Protein AF-0000000078787374 (afdb_homodimer)

Foldseek 3Di:
DEAEEEEFEAAPVQHGDDDDLDDPVVLVQWQEEEEEPVVVVVNCVVVVHHDPQPHAYEYEYQDDDDPHVPGSYHYDHDDVLVVLVVVRVVDYTYYYYYDAVVQQSCVQNVRHFKYKYKYDHDDPDDDDGRYDYDDPPVFDWDWPDWDQDPVGIIITMIGGD/DEAEEEEFEAAPVQHGDDDDLDDPVVLVQWQEEEEEPVVVVVNCVVVVHHDPQPHAYEYEYQDDDDPHVPGSYHYDHDDVLVVLVVVRVVDYTYYYYYDAVVQQSCVQNVRHFKYKYKYDHDDPDDDDGRYDYDDPPVFDWDWPDWDQDPVGIIITMIGGD

Radius of gyration: 21.91 Å; Cα contacts (8 Å, |Δi|>4): 729; chains: 2; bounding box: 34×72×49 Å

Structure (mmCIF, N/CA/C/O backbone):
data_AF-0000000078787374-model_v1
#
loop_
_entity.id
_entity.type
_entity.pdbx_description
1 polymer 'Bacterial bifunctional deaminase-reductase C-terminal domain-containing protein'
#
loop_
_atom_site.group_PDB
_atom_site.id
_atom_site.type_symbol
_atom_site.label_atom_id
_atom_site.label_alt_id
_atom_site.label_comp_id
_atom_site.label_asym_id
_atom_site.label_entity_id
_atom_site.label_seq_id
_atom_site.pdbx_PDB_ins_code
_atom_site.Cartn_x
_atom_site.Cartn_y
_atom_site.Cartn_z
_atom_site.occupancy
_atom_site.B_iso_or_equiv
_atom_site.auth_seq_id
_atom_site.auth_comp_id
_atom_site.auth_asym_id
_atom_site.auth_atom_id
_atom_site.pdbx_PDB_model_num
ATOM 1 N N . MET A 1 1 ? -9 15.898 23.203 1 88.25 1 MET A N 1
ATOM 2 C CA . MET A 1 1 ? -7.68 15.828 22.578 1 88.25 1 MET A CA 1
ATOM 3 C C . MET A 1 1 ? -7.785 15.883 21.062 1 88.25 1 MET A C 1
ATOM 5 O O . MET A 1 1 ? -8.648 15.234 20.469 1 88.25 1 MET A O 1
ATOM 9 N N . LYS A 1 2 ? -6.957 16.688 20.531 1 93.44 2 LYS A N 1
ATOM 10 C CA . LYS A 1 2 ? -6.898 16.812 19.078 1 93.44 2 LYS A CA 1
ATOM 11 C C . LYS A 1 2 ? -6.441 15.5 18.453 1 93.44 2 LYS A C 1
ATOM 13 O O . LYS A 1 2 ? -5.574 14.805 18.984 1 93.44 2 LYS A O 1
ATOM 18 N N . GLN A 1 3 ? -7.031 15.109 17.375 1 96.19 3 GLN A N 1
ATOM 19 C CA . GLN A 1 3 ? -6.68 13.883 16.672 1 96.19 3 GLN A CA 1
ATOM 20 C C . GLN A 1 3 ? -5.871 14.172 15.414 1 96.19 3 GLN A C 1
ATOM 22 O O . GLN A 1 3 ? -6.117 15.164 14.727 1 96.19 3 GLN A O 1
ATOM 27 N N . ILE A 1 4 ? -4.965 13.344 15.156 1 96.94 4 ILE A N 1
ATOM 28 C CA . ILE A 1 4 ? -4.141 13.5 13.961 1 96.94 4 ILE A CA 1
ATOM 29 C C . ILE A 1 4 ? -4.426 12.367 12.984 1 96.94 4 ILE A C 1
ATOM 31 O O . ILE A 1 4 ? -4.328 11.188 13.336 1 96.94 4 ILE A O 1
ATOM 35 N N . SER A 1 5 ? -4.82 12.695 11.82 1 96.56 5 SER A N 1
ATOM 36 C CA . SER A 1 5 ? -4.988 11.758 10.711 1 96.56 5 SER A CA 1
ATOM 37 C C . SER A 1 5 ? -3.871 11.906 9.688 1 96.56 5 SER A C 1
ATOM 39 O O . SER A 1 5 ? -3.74 12.945 9.047 1 96.56 5 SER A O 1
ATOM 41 N N . LEU A 1 6 ? -3.09 10.891 9.578 1 96.5 6 LEU A N 1
ATOM 42 C CA . LEU A 1 6 ? -2.02 10.859 8.586 1 96.5 6 LEU A CA 1
ATOM 43 C C . LEU A 1 6 ? -2.551 10.422 7.227 1 96.5 6 LEU A C 1
ATOM 45 O O . LEU A 1 6 ? -3.178 9.367 7.113 1 96.5 6 LEU A O 1
ATOM 49 N N . HIS A 1 7 ? -2.281 11.211 6.219 1 95.5 7 HIS A N 1
ATOM 50 C CA . HIS A 1 7 ? -2.742 10.914 4.867 1 95.5 7 HIS A CA 1
ATOM 51 C C . HIS A 1 7 ? -1.579 10.516 3.965 1 95.5 7 HIS A C 1
ATOM 53 O O . HIS A 1 7 ? -0.576 11.227 3.887 1 95.5 7 HIS A O 1
ATOM 59 N N . VAL A 1 8 ? -1.746 9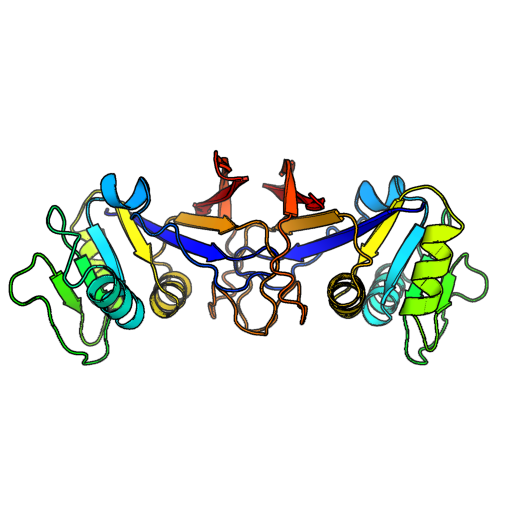.445 3.289 1 95.56 8 VAL A N 1
ATOM 60 C CA . VAL A 1 8 ? -0.724 8.891 2.408 1 95.56 8 VAL A CA 1
ATOM 61 C C . VAL A 1 8 ? -1.318 8.625 1.027 1 95.56 8 VAL A C 1
ATOM 63 O O . VAL A 1 8 ? -2.393 8.031 0.911 1 95.56 8 VAL A O 1
ATOM 66 N N . TYR A 1 9 ? -0.638 9.117 0.036 1 94.31 9 TYR A N 1
ATOM 67 C CA . TYR A 1 9 ? -0.958 8.797 -1.351 1 94.31 9 TYR A CA 1
ATOM 68 C C . TYR A 1 9 ? 0.079 7.852 -1.944 1 94.31 9 TYR A C 1
ATOM 70 O O . TYR A 1 9 ? 1.276 8.148 -1.931 1 94.31 9 TYR A O 1
ATOM 78 N N . GLN A 1 10 ? -0.423 6.793 -2.459 1 94.81 10 GLN A N 1
ATOM 79 C CA . GLN A 1 10 ? 0.519 5.809 -2.988 1 94.81 10 GLN A CA 1
ATOM 80 C C . GLN A 1 10 ? -0.032 5.141 -4.246 1 94.81 10 GLN A C 1
ATOM 82 O O . GLN A 1 10 ? -1.226 5.238 -4.535 1 94.81 10 GLN A O 1
ATOM 87 N N . SER A 1 11 ? 0.872 4.547 -5.035 1 94.44 11 SER A N 1
ATOM 88 C CA . SER A 1 11 ? 0.489 3.662 -6.129 1 94.44 11 SER A CA 1
ATOM 89 C C . SER A 1 11 ? 0.197 2.254 -5.625 1 94.44 11 SER A C 1
ATOM 91 O O . SER A 1 11 ? 0.329 1.978 -4.43 1 94.44 11 SER A O 1
ATOM 93 N N . ILE A 1 12 ? -0.209 1.37 -6.504 1 95.38 12 ILE A N 1
ATOM 94 C CA . ILE A 1 12 ? -0.521 -0.007 -6.137 1 95.38 12 ILE A CA 1
ATOM 95 C C . ILE A 1 12 ? 0.707 -0.665 -5.512 1 95.38 12 ILE A C 1
ATOM 97 O O . ILE A 1 12 ? 0.591 -1.404 -4.531 1 95.38 12 ILE A O 1
ATOM 101 N N . ASP A 1 13 ? 1.875 -0.323 -6.062 1 93.56 13 ASP A N 1
ATOM 102 C CA . ASP A 1 13 ? 3.109 -0.942 -5.586 1 93.56 13 ASP A CA 1
ATOM 103 C C . ASP A 1 13 ? 3.697 -0.163 -4.414 1 93.56 13 ASP A C 1
ATOM 105 O O . ASP A 1 13 ? 4.855 -0.372 -4.039 1 93.56 13 ASP A O 1
ATOM 109 N N . GLY A 1 14 ? 3.021 0.812 -3.861 1 93.5 14 GLY A N 1
ATOM 110 C CA . GLY A 1 14 ? 3.396 1.443 -2.607 1 93.5 14 GLY A CA 1
ATOM 111 C C . GLY A 1 14 ? 4.34 2.619 -2.789 1 93.5 14 GLY A C 1
ATOM 112 O O . GLY A 1 14 ? 4.969 3.068 -1.83 1 93.5 14 GLY A O 1
ATOM 113 N N . CYS A 1 15 ? 4.492 3.146 -3.984 1 93.12 15 CYS A N 1
ATOM 114 C CA . CYS A 1 15 ? 5.328 4.312 -4.25 1 93.12 15 CYS A CA 1
ATOM 115 C C . CYS A 1 15 ? 4.547 5.602 -4.031 1 93.12 15 CYS A C 1
ATOM 117 O O . CYS A 1 15 ? 3.32 5.621 -4.164 1 93.12 15 CYS A O 1
ATOM 119 N N . PRO A 1 16 ? 5.273 6.629 -3.652 1 92.25 16 PRO A N 1
ATOM 120 C CA . PRO A 1 16 ? 4.57 7.906 -3.535 1 92.25 16 PRO A CA 1
ATOM 121 C C . PRO A 1 16 ? 3.848 8.305 -4.82 1 92.25 16 PRO A C 1
ATOM 123 O O . PRO A 1 16 ? 4.406 8.18 -5.91 1 92.25 16 PRO A O 1
ATOM 126 N N . ALA A 1 17 ? 2.68 8.625 -4.684 1 90.25 17 ALA A N 1
ATOM 127 C CA . ALA A 1 17 ? 1.855 9.07 -5.809 1 90.25 17 ALA A CA 1
ATOM 128 C C . ALA A 1 17 ? 1.396 10.508 -5.617 1 90.25 17 ALA A C 1
ATOM 130 O O . ALA A 1 17 ? 1.332 11.008 -4.488 1 90.25 17 ALA A O 1
ATOM 131 N N . PRO A 1 18 ? 1.169 11.164 -6.707 1 80.94 18 PRO A N 1
ATOM 132 C CA . PRO A 1 18 ? 0.698 12.547 -6.582 1 80.94 18 PRO A CA 1
ATOM 133 C C . PRO A 1 18 ? -0.667 12.648 -5.902 1 80.94 18 PRO A C 1
ATOM 135 O O . PRO A 1 18 ? -1.525 11.781 -6.109 1 80.94 18 PRO A O 1
ATOM 138 N N . SER A 1 19 ? -0.667 13.469 -4.945 1 72.62 19 SER A N 1
ATOM 139 C CA . SER A 1 19 ? -1.951 13.773 -4.32 1 72.62 19 SER A CA 1
ATOM 140 C C . SER A 1 19 ? -2.826 14.617 -5.246 1 72.62 19 SER A C 1
ATOM 142 O O . SER A 1 19 ? -2.338 15.18 -6.227 1 72.62 19 SER A O 1
ATOM 144 N N . ASP A 1 20 ? -4.168 14.492 -5.121 1 59.38 20 ASP A N 1
ATOM 145 C CA . ASP A 1 20 ? -5.027 15.406 -5.875 1 59.38 20 ASP A CA 1
ATOM 146 C C . ASP A 1 20 ? -4.668 16.859 -5.594 1 59.38 20 ASP A C 1
ATOM 148 O O . ASP A 1 20 ? -4.227 17.188 -4.492 1 59.38 20 ASP A O 1
ATOM 152 N N . LYS A 1 21 ? -4.168 17.656 -6.59 1 53.66 21 LYS A N 1
ATOM 153 C CA . LYS A 1 21 ? -3.84 19.078 -6.52 1 53.66 21 LYS A CA 1
ATOM 154 C C . LYS A 1 21 ? -4.703 19.781 -5.48 1 53.66 21 LYS A C 1
ATOM 156 O O . LYS A 1 21 ? -4.367 20.875 -5.031 1 53.66 21 LYS A O 1
ATOM 161 N N . HIS A 1 22 ? -5.879 19.469 -5.406 1 50.59 22 HIS A N 1
ATOM 162 C CA . HIS A 1 22 ? -6.773 20.188 -4.504 1 50.59 22 HIS A CA 1
ATOM 163 C C . HIS A 1 22 ? -6.801 19.531 -3.125 1 50.59 22 HIS A C 1
ATOM 165 O O . HIS A 1 22 ? -6.805 18.297 -3.014 1 50.59 22 HIS A O 1
ATOM 171 N N . PHE A 1 23 ? -6.129 20.25 -2.232 1 57.22 23 PHE A N 1
ATOM 172 C CA . PHE A 1 23 ? -6.355 19.75 -0.876 1 57.22 23 PHE A CA 1
ATOM 173 C C . PHE A 1 23 ? -7.699 19.047 -0.775 1 57.22 23 PHE A C 1
ATOM 175 O O . PHE A 1 23 ? -8.703 19.516 -1.311 1 57.22 23 PHE A O 1
ATOM 182 N N . ASP A 1 24 ? -7.605 17.75 -0.389 1 65.12 24 ASP A N 1
ATOM 183 C CA . ASP A 1 24 ? -8.75 16.844 -0.282 1 65.12 24 ASP A CA 1
ATOM 184 C C . ASP A 1 24 ? -9.781 17.391 0.705 1 65.12 24 ASP A C 1
ATOM 186 O O . ASP A 1 24 ? -9.531 18.375 1.399 1 65.12 24 ASP A O 1
ATOM 190 N N . ALA A 1 25 ? -10.984 17.062 0.546 1 78.69 25 ALA A N 1
ATOM 191 C CA . ALA A 1 25 ? -12.109 17.234 1.466 1 78.69 25 ALA A CA 1
ATOM 192 C C . ALA A 1 25 ? -11.656 17.078 2.916 1 78.69 25 ALA A C 1
ATOM 194 O O . ALA A 1 25 ? -12.234 17.672 3.822 1 78.69 25 ALA A O 1
ATOM 195 N N . ALA A 1 26 ? -10.398 16.547 2.965 1 85.56 26 ALA A N 1
ATOM 196 C CA . ALA A 1 26 ? -9.891 16.328 4.316 1 85.56 26 ALA A CA 1
ATOM 197 C C . ALA A 1 26 ? -9.305 17.594 4.906 1 85.56 26 ALA A C 1
ATOM 199 O O . ALA A 1 26 ? -9.492 17.891 6.09 1 85.56 26 ALA A O 1
ATOM 200 N N . VAL A 1 27 ? -8.625 18.328 4.07 1 89.06 27 VAL A N 1
ATOM 201 C CA . VAL A 1 27 ? -8.047 19.594 4.52 1 89.06 27 VAL A CA 1
ATOM 202 C C . VAL A 1 27 ? -9.164 20.562 4.883 1 89.06 27 VAL A C 1
ATOM 204 O O . VAL A 1 27 ? -9.117 21.203 5.938 1 89.06 27 VAL A O 1
ATOM 207 N N . ASP A 1 28 ? -10.172 20.594 4.062 1 87.31 28 ASP A N 1
ATOM 208 C CA . ASP A 1 28 ? -11.297 21.5 4.305 1 87.31 28 ASP A CA 1
ATOM 209 C C . ASP A 1 28 ? -11.977 21.172 5.629 1 87.31 28 ASP A C 1
ATOM 211 O O . ASP A 1 28 ? -12.383 22.078 6.363 1 87.31 28 ASP A O 1
ATOM 215 N N . ALA A 1 29 ? -12.008 19.984 5.953 1 88.88 29 ALA A N 1
ATOM 216 C CA . ALA A 1 29 ? -12.742 19.547 7.141 1 88.88 29 ALA A CA 1
ATOM 217 C C . ALA A 1 29 ? -11.859 19.609 8.383 1 88.88 29 ALA A C 1
ATOM 219 O O . ALA A 1 29 ? -12.352 19.516 9.508 1 88.88 29 ALA A O 1
ATOM 220 N N . SER A 1 30 ? -10.602 19.812 8.203 1 93.44 30 SER A N 1
ATOM 221 C CA . SER A 1 30 ? -9.664 19.781 9.32 1 93.44 30 SER A CA 1
ATOM 222 C C . SER A 1 30 ? -9.562 21.125 10.008 1 93.44 30 SER A C 1
ATOM 224 O O . SER A 1 30 ? -9.945 22.156 9.43 1 93.44 30 SER A O 1
ATOM 226 N N . SER A 1 31 ? -9.062 21.094 11.258 1 93.5 31 SER A N 1
ATOM 227 C CA . SER A 1 31 ? -8.836 22.328 12 1 93.5 31 SER A CA 1
ATOM 228 C C . SER A 1 31 ? -7.406 22.828 11.812 1 93.5 31 SER A C 1
ATOM 230 O O . SER A 1 31 ? -7.113 24 12.062 1 93.5 31 SER A O 1
ATOM 232 N N . CYS A 1 32 ? -6.594 21.953 11.305 1 94.38 32 CYS A N 1
ATOM 233 C CA . CYS A 1 32 ? -5.172 22.25 11.18 1 94.38 32 CYS A CA 1
ATOM 234 C C . CYS A 1 32 ? -4.508 21.297 10.188 1 94.38 32 CYS A C 1
ATOM 236 O O . CYS A 1 32 ? -4.926 20.156 10.031 1 94.38 32 CYS A O 1
ATOM 238 N N . VAL A 1 33 ? -3.471 21.828 9.531 1 94.81 33 VAL A N 1
ATOM 239 C CA . VAL A 1 33 ? -2.689 21.016 8.602 1 94.81 33 VAL A CA 1
ATOM 240 C C . VAL A 1 33 ? -1.259 20.875 9.117 1 94.81 33 VAL A C 1
ATOM 242 O O . VAL A 1 33 ? -0.654 21.844 9.57 1 94.81 33 VAL A O 1
ATOM 245 N N . LEU A 1 34 ? -0.759 19.703 9.117 1 95.94 34 LEU A N 1
ATOM 246 C CA . LEU A 1 34 ? 0.604 19.391 9.531 1 95.94 34 LEU A CA 1
ATOM 247 C C . LEU A 1 34 ? 1.412 18.828 8.367 1 95.94 34 LEU A C 1
ATOM 249 O O . LEU A 1 34 ? 1.076 17.781 7.828 1 95.94 34 LEU A O 1
ATOM 253 N N . ILE A 1 35 ? 2.539 19.5 8.016 1 94.62 35 ILE A N 1
ATOM 254 C CA . ILE A 1 35 ? 3.299 19.062 6.848 1 94.62 35 ILE A CA 1
ATOM 255 C C . ILE A 1 35 ? 4.793 19.219 7.113 1 94.62 35 ILE A C 1
ATOM 257 O O . ILE A 1 35 ? 5.191 19.828 8.109 1 94.62 35 ILE A O 1
ATOM 261 N N . ASP A 1 36 ? 5.578 18.594 6.297 1 94.12 36 ASP A N 1
ATOM 262 C CA . ASP A 1 36 ? 7.023 18.781 6.375 1 94.12 36 ASP A CA 1
ATOM 263 C C . ASP A 1 36 ? 7.48 19.891 5.418 1 94.12 36 ASP A C 1
ATOM 265 O O . ASP A 1 36 ? 6.672 20.438 4.668 1 94.12 36 ASP A O 1
ATOM 269 N N . GLU A 1 37 ? 8.711 20.203 5.445 1 92.56 37 GLU A N 1
ATOM 270 C CA . GLU A 1 37 ? 9.258 21.312 4.676 1 92.56 37 GLU A CA 1
ATOM 271 C C . GLU A 1 37 ? 9.117 21.078 3.178 1 92.56 37 GLU A C 1
ATOM 273 O O . GLU A 1 37 ? 8.75 21.984 2.428 1 92.56 37 GLU A O 1
ATOM 278 N N . GLU A 1 38 ? 9.406 19.844 2.766 1 90.94 38 GLU A N 1
ATOM 279 C CA . GLU A 1 38 ? 9.32 19.531 1.345 1 90.94 38 GLU A CA 1
ATOM 280 C C . GLU A 1 38 ? 7.902 19.734 0.814 1 90.94 38 GLU A C 1
ATOM 282 O O . GLU A 1 38 ? 7.715 20.312 -0.26 1 90.94 38 GLU A O 1
ATOM 287 N N . THR A 1 39 ? 6.949 19.25 1.54 1 90.94 39 THR A N 1
ATOM 288 C CA . THR A 1 39 ? 5.555 19.422 1.146 1 90.94 39 THR A CA 1
ATOM 289 C C . THR A 1 39 ? 5.176 20.906 1.148 1 90.94 39 THR A C 1
ATOM 291 O O . THR A 1 39 ? 4.492 21.375 0.236 1 90.94 39 THR A O 1
ATOM 294 N N . TYR A 1 40 ? 5.609 21.641 2.086 1 91.06 40 TYR A N 1
ATOM 295 C CA . TYR A 1 40 ? 5.363 23.078 2.188 1 91.06 40 TYR A CA 1
ATOM 296 C C . TYR A 1 40 ? 5.871 23.812 0.948 1 91.06 40 TYR A C 1
ATOM 298 O O . TYR A 1 40 ? 5.125 24.562 0.32 1 91.06 40 TYR A O 1
ATOM 306 N N . LEU A 1 41 ? 7.102 23.547 0.612 1 90.56 41 LEU A N 1
ATOM 307 C CA . LEU A 1 41 ? 7.711 24.203 -0.536 1 90.56 41 LEU A CA 1
ATOM 308 C C . LEU A 1 41 ? 6.996 23.828 -1.826 1 90.56 41 LEU A C 1
ATOM 310 O O . LEU A 1 41 ? 6.762 24.672 -2.686 1 90.56 41 LEU A O 1
ATOM 314 N N . ARG A 1 42 ? 6.688 22.578 -1.883 1 89.75 42 ARG A N 1
ATOM 315 C CA . ARG A 1 42 ? 5.984 22.094 -3.066 1 89.75 42 ARG A CA 1
ATOM 316 C C . ARG A 1 42 ? 4.637 22.797 -3.227 1 89.75 42 ARG A C 1
ATOM 318 O O . ARG A 1 42 ? 4.289 23.234 -4.32 1 89.75 42 ARG A O 1
ATOM 325 N N . ILE A 1 43 ? 3.854 22.859 -2.174 1 88.31 43 ILE A N 1
ATOM 326 C CA . ILE A 1 43 ? 2.551 23.516 -2.215 1 88.31 43 ILE A CA 1
ATOM 327 C C . ILE A 1 43 ? 2.727 25 -2.561 1 88.31 43 ILE A C 1
ATOM 329 O O . ILE A 1 43 ? 2.006 25.531 -3.408 1 88.31 43 ILE A O 1
ATOM 333 N N . TYR A 1 44 ? 3.639 25.656 -1.93 1 89.25 44 TYR A N 1
ATOM 334 C CA . TYR A 1 44 ? 3.896 27.062 -2.162 1 89.25 44 TYR A CA 1
ATOM 335 C C . TYR A 1 44 ? 4.242 27.328 -3.625 1 89.25 44 TYR A C 1
ATOM 337 O O . TYR A 1 44 ? 3.705 28.25 -4.242 1 89.25 44 TYR A O 1
ATOM 345 N N . MET A 1 45 ? 5.133 26.5 -4.16 1 88.75 45 MET A N 1
ATOM 346 C CA . MET A 1 45 ? 5.609 26.672 -5.527 1 88.75 45 MET A CA 1
ATOM 347 C C . MET A 1 45 ? 4.5 26.375 -6.531 1 88.75 45 MET A C 1
ATOM 349 O O . MET A 1 45 ? 4.359 27.078 -7.535 1 88.75 45 MET A O 1
ATOM 353 N N . ASN A 1 46 ? 3.736 25.359 -6.285 1 87.88 46 ASN A N 1
ATOM 354 C CA . ASN A 1 46 ? 2.686 24.938 -7.211 1 87.88 46 ASN A CA 1
ATOM 355 C C . ASN A 1 46 ? 1.563 25.969 -7.277 1 87.88 46 ASN A C 1
ATOM 357 O O . ASN A 1 46 ? 0.884 26.094 -8.297 1 87.88 46 ASN A O 1
ATOM 361 N N . HIS A 1 47 ? 1.325 26.688 -6.203 1 87.06 47 HIS A N 1
ATOM 362 C CA . HIS A 1 47 ? 0.224 27.641 -6.145 1 87.06 47 HIS A CA 1
ATOM 363 C C . HIS A 1 47 ? 0.731 29.078 -6.254 1 87.06 47 HIS A C 1
ATOM 365 O O . HIS A 1 47 ? -0.057 30.016 -6.207 1 87.06 47 HIS A O 1
ATOM 371 N N . LEU A 1 48 ? 2.035 29.25 -6.438 1 87 48 LEU A N 1
ATOM 372 C CA . LEU A 1 48 ? 2.672 30.562 -6.492 1 87 48 LEU A CA 1
ATOM 373 C C . LEU A 1 48 ? 2.25 31.422 -5.305 1 87 48 LEU A C 1
ATOM 375 O O . LEU A 1 48 ? 1.851 32.562 -5.477 1 87 48 LEU A O 1
ATOM 379 N N . GLY A 1 49 ? 2.275 30.812 -4.211 1 87.56 49 GLY A N 1
ATOM 380 C CA . GLY A 1 49 ? 1.854 31.344 -2.928 1 87.56 49 GLY A CA 1
ATOM 381 C C . GLY A 1 49 ? 1.253 30.297 -2.01 1 87.56 49 GLY A C 1
ATOM 382 O O . GLY A 1 49 ? 1.21 29.109 -2.355 1 87.5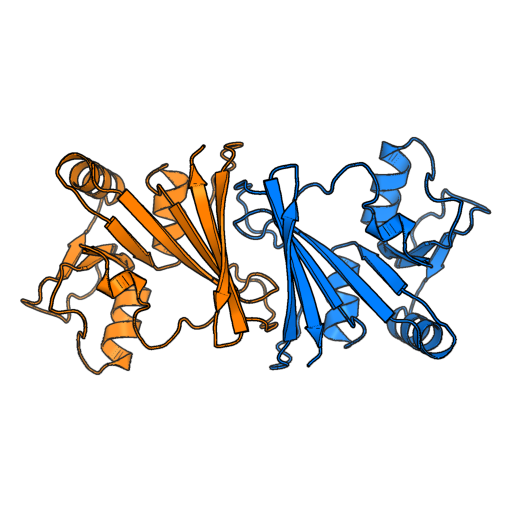6 49 GLY A O 1
ATOM 383 N N . TRP A 1 50 ? 0.83 30.75 -0.849 1 90.56 50 TRP A N 1
ATOM 384 C CA . TRP A 1 50 ? 0.272 29.797 0.106 1 90.56 50 TRP A CA 1
ATOM 385 C C . TRP A 1 50 ? -1.248 29.734 -0.007 1 90.56 50 TRP A C 1
ATOM 387 O O . TRP A 1 50 ? -1.936 30.719 0.268 1 90.56 50 TRP A O 1
ATOM 397 N N . PRO A 1 51 ? -1.797 28.656 -0.263 1 87.75 51 PRO A N 1
ATOM 398 C CA . PRO A 1 51 ? -3.225 28.609 -0.585 1 87.75 51 PRO A CA 1
ATOM 399 C C . PRO A 1 51 ? -4.098 28.344 0.642 1 87.75 51 PRO A C 1
ATOM 401 O O . PRO A 1 51 ? -5.309 28.594 0.604 1 87.75 51 PRO A O 1
ATOM 404 N N . ILE A 1 52 ? -3.574 27.844 1.672 1 89.12 52 ILE A N 1
ATOM 405 C CA . ILE A 1 52 ? -4.359 27.484 2.848 1 89.12 52 ILE A CA 1
ATOM 406 C C . ILE A 1 52 ? -4.352 28.641 3.844 1 89.12 52 ILE A C 1
ATOM 408 O O . ILE A 1 52 ? -3.473 28.719 4.707 1 89.12 52 ILE A O 1
ATOM 412 N N . THR A 1 53 ? -5.359 29.484 3.818 1 87.56 53 THR A N 1
ATOM 413 C CA . THR A 1 53 ? -5.363 30.703 4.617 1 87.56 53 THR A CA 1
ATOM 414 C C . THR A 1 53 ? -6.438 30.641 5.695 1 87.56 53 THR A C 1
ATOM 416 O O . THR A 1 53 ? -6.418 31.422 6.648 1 87.56 53 THR A O 1
ATOM 419 N N . ALA A 1 54 ? -7.359 29.703 5.629 1 87.06 54 ALA A N 1
ATOM 420 C CA . ALA A 1 54 ? -8.523 29.641 6.512 1 87.06 54 ALA A CA 1
ATOM 421 C C . ALA A 1 54 ? -8.211 28.859 7.781 1 87.06 54 ALA A C 1
ATOM 423 O O . ALA A 1 54 ? -8.992 28.859 8.734 1 87.06 54 ALA A O 1
ATOM 424 N N . LYS A 1 55 ? -7.066 28.172 7.773 1 90.06 55 LYS A N 1
ATOM 425 C CA . LYS A 1 55 ? -6.723 27.375 8.938 1 90.06 55 LYS A CA 1
ATOM 426 C C . LYS A 1 55 ? -5.219 27.391 9.195 1 90.06 55 LYS A C 1
ATOM 428 O O . LYS A 1 55 ? -4.441 27.812 8.336 1 90.06 55 LYS A O 1
ATOM 433 N N . GLU A 1 56 ? -4.902 26.953 10.352 1 92.56 56 GLU A N 1
ATOM 434 C CA . GLU A 1 56 ? -3.496 26.922 10.734 1 92.56 56 GLU A CA 1
ATOM 435 C C . GLU A 1 56 ? -2.756 25.781 10.039 1 92.56 56 GLU A C 1
ATOM 437 O O . GLU A 1 56 ? -3.293 24.688 9.891 1 92.56 56 GLU A O 1
ATOM 442 N N . THR A 1 57 ? -1.542 26.109 9.609 1 93.69 57 THR A N 1
ATOM 443 C CA . THR A 1 57 ? -0.634 25.109 9.07 1 93.69 57 THR A CA 1
ATOM 444 C C . THR A 1 57 ? 0.632 25.016 9.922 1 93.69 57 THR A C 1
ATOM 446 O O . THR A 1 57 ? 1.261 26.031 10.219 1 93.69 57 THR A O 1
ATOM 449 N N . LEU A 1 58 ? 0.917 23.844 10.344 1 94.25 58 LEU A N 1
ATOM 450 C CA . LEU A 1 58 ? 2.166 23.562 11.039 1 94.25 58 LEU A CA 1
ATOM 451 C C . LEU A 1 58 ? 3.174 22.906 10.102 1 94.25 58 LEU A C 1
ATOM 453 O O . LEU A 1 58 ? 2.863 21.906 9.453 1 94.25 58 LEU A O 1
ATOM 457 N N . VAL A 1 59 ? 4.352 23.453 10.047 1 94.62 59 VAL A N 1
ATOM 458 C CA . VAL A 1 59 ? 5.418 22.922 9.195 1 94.62 59 VAL A CA 1
ATOM 459 C C . VAL A 1 59 ? 6.586 22.453 10.062 1 94.62 59 VAL A C 1
ATOM 461 O O . VAL A 1 59 ? 7.207 23.25 10.766 1 94.62 59 VAL A O 1
ATOM 464 N N . VAL A 1 60 ? 6.812 21.188 10.008 1 94.88 60 VAL A N 1
ATOM 465 C CA . VAL A 1 60 ? 7.973 20.641 10.711 1 94.88 60 VAL A CA 1
ATOM 466 C C . VAL A 1 60 ? 9.219 20.781 9.836 1 94.88 60 VAL A C 1
ATOM 468 O O . VAL A 1 60 ? 9.242 20.297 8.703 1 94.88 60 VAL A O 1
ATOM 471 N N . THR A 1 61 ? 10.227 21.406 10.367 1 91.19 61 THR A N 1
ATOM 472 C CA . THR A 1 61 ? 11.43 21.672 9.594 1 91.19 61 THR A CA 1
ATOM 473 C C . THR A 1 61 ? 12.656 21.703 10.508 1 91.19 61 THR A C 1
ATOM 475 O O . THR A 1 61 ? 12.531 21.875 11.719 1 91.19 61 THR A O 1
ATOM 478 N N . ASN A 1 62 ? 13.82 21.391 9.977 1 83.56 62 ASN A N 1
ATOM 479 C CA . ASN A 1 62 ? 15.086 21.531 10.695 1 83.56 62 ASN A CA 1
ATOM 480 C C . ASN A 1 62 ? 15.734 22.891 10.422 1 83.56 62 ASN A C 1
ATOM 482 O O . ASN A 1 62 ? 16.906 23.094 10.75 1 83.56 62 ASN A O 1
ATOM 486 N N . GLY A 1 63 ? 15.109 23.875 9.93 1 74.5 63 GLY A N 1
ATOM 487 C CA . GLY A 1 63 ? 15.727 25.172 9.719 1 74.5 63 GLY A CA 1
ATOM 488 C C . GLY A 1 63 ? 15.367 25.781 8.375 1 74.5 63 GLY A C 1
ATOM 489 O O . GLY A 1 63 ? 16.125 26.594 7.84 1 74.5 63 GLY A O 1
ATOM 490 N N . GLY A 1 64 ? 14.289 25.422 7.84 1 68.19 64 GLY A N 1
ATOM 491 C CA . GLY A 1 64 ? 14.023 25.891 6.492 1 68.19 64 GLY A CA 1
ATOM 492 C C . GLY A 1 64 ? 13.438 27.297 6.461 1 68.19 64 GLY A C 1
ATOM 493 O O . GLY A 1 64 ? 13.312 27.938 7.504 1 68.19 64 GLY A O 1
ATOM 494 N N . ILE A 1 65 ? 13.195 27.828 5.328 1 67.38 65 ILE A N 1
ATOM 495 C CA . ILE A 1 65 ? 12.789 29.188 5.012 1 67.38 65 ILE A CA 1
ATOM 496 C C . ILE A 1 65 ? 11.273 29.328 5.16 1 67.38 65 ILE A C 1
ATOM 498 O O . ILE A 1 65 ? 10.516 28.484 4.664 1 67.38 65 ILE A O 1
ATOM 502 N N . ASP A 1 66 ? 10.844 30.234 6.027 1 79.19 66 ASP A N 1
ATOM 503 C CA . ASP A 1 66 ? 9.445 30.641 6.098 1 79.19 66 ASP A CA 1
ATOM 504 C C . ASP A 1 66 ? 9.102 31.641 5 1 79.19 66 ASP A C 1
ATOM 506 O O . ASP A 1 66 ? 9.383 32.844 5.137 1 79.19 66 ASP A O 1
ATOM 510 N N . LEU A 1 67 ? 8.547 31.188 3.9 1 79.81 67 LEU A N 1
ATOM 511 C CA . LEU A 1 67 ? 8.188 32.031 2.758 1 79.81 67 LEU A CA 1
ATOM 512 C C . LEU A 1 67 ? 6.844 32.719 2.986 1 79.81 67 LEU A C 1
ATOM 514 O O . LEU A 1 67 ? 6.426 33.562 2.186 1 79.81 67 LEU A O 1
ATOM 518 N N . THR A 1 68 ? 6.109 32.375 3.965 1 77.38 68 THR A N 1
ATOM 519 C CA . THR A 1 68 ? 4.727 32.812 4.148 1 77.38 68 THR A CA 1
ATOM 520 C C . THR A 1 68 ? 4.637 33.906 5.203 1 77.38 68 THR A C 1
ATOM 522 O O . THR A 1 68 ? 3.557 34.438 5.461 1 77.38 68 THR A O 1
ATOM 525 N N . GLU A 1 69 ? 5.555 34.5 5.555 1 69.75 69 GLU A N 1
ATOM 526 C CA . GLU A 1 69 ? 5.527 35.531 6.59 1 69.75 69 GLU A CA 1
ATOM 527 C C . GLU A 1 69 ? 4.098 35.938 6.918 1 69.75 69 GLU A C 1
ATOM 529 O O . GLU A 1 69 ? 3.328 36.281 6.02 1 69.75 69 GLU A O 1
ATOM 534 N N . ASN A 1 70 ? 3.531 35.656 8.023 1 65.88 70 ASN A N 1
ATOM 535 C CA . ASN A 1 70 ? 2.281 36.188 8.555 1 65.88 70 ASN A CA 1
ATOM 536 C C . ASN A 1 70 ? 1.079 35.375 8.086 1 65.88 70 ASN A C 1
ATOM 538 O O . ASN A 1 70 ? -0.062 35.844 8.195 1 65.88 70 ASN A O 1
ATOM 542 N N . GLU A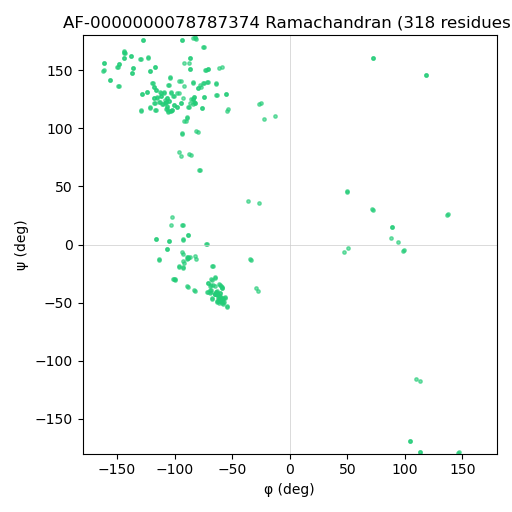 1 71 ? 1.342 34.375 7.449 1 76.25 71 GLU A N 1
ATOM 543 C CA . GLU A 1 71 ? 0.221 33.5 7.094 1 76.25 71 GLU A CA 1
ATOM 544 C C . GLU A 1 71 ? 0.026 32.406 8.125 1 76.25 71 GLU A C 1
ATOM 546 O O . GLU A 1 71 ? 0.851 32.25 9.023 1 76.25 71 GLU A O 1
ATOM 551 N N . ARG A 1 72 ? -1.098 32.156 8.75 1 88.88 72 ARG A N 1
ATOM 552 C CA . ARG A 1 72 ? -1.464 31.141 9.727 1 88.88 72 ARG A CA 1
ATOM 553 C C . ARG A 1 72 ? -0.595 29.891 9.57 1 88.88 72 ARG A C 1
ATOM 555 O O . ARG A 1 72 ? -1.095 28.766 9.641 1 88.88 72 ARG A O 1
ATOM 562 N N . VAL A 1 73 ? 0.803 30.156 9.18 1 92.19 73 VAL A N 1
ATOM 563 C CA . VAL A 1 73 ? 1.769 29.078 9.047 1 92.19 73 VAL A CA 1
ATOM 564 C C . VAL A 1 73 ? 2.799 29.156 10.172 1 92.19 73 VAL A C 1
ATOM 566 O O . VAL A 1 73 ? 3.426 30.188 10.375 1 92.19 73 VAL A O 1
ATOM 569 N N . LYS A 1 74 ? 2.887 28.172 10.898 1 91.25 74 LYS A N 1
ATOM 570 C CA . LYS A 1 74 ? 3.855 28.078 11.984 1 91.25 74 LYS A CA 1
ATOM 571 C C . LYS A 1 74 ? 4.902 27.016 11.703 1 91.25 74 LYS A C 1
ATOM 573 O O . LYS A 1 74 ? 4.562 25.875 11.391 1 91.25 74 LYS A O 1
ATOM 578 N N . PHE A 1 75 ? 6.129 27.312 11.859 1 91.88 75 PHE A N 1
ATOM 579 C CA . PHE A 1 75 ? 7.227 26.391 11.641 1 91.88 75 PHE A CA 1
ATOM 580 C C . PHE A 1 75 ? 7.703 25.781 12.961 1 91.88 75 PHE A C 1
ATOM 582 O O . PHE A 1 75 ? 8.008 26.516 13.898 1 91.88 75 PHE A O 1
ATOM 589 N N . ILE A 1 76 ? 7.613 24.609 13.086 1 91.25 76 ILE A N 1
ATOM 590 C CA . ILE A 1 76 ? 8.117 23.875 14.242 1 91.25 76 ILE A CA 1
ATOM 591 C C . ILE A 1 76 ? 9.57 23.453 14 1 91.25 76 ILE A C 1
ATOM 593 O O . ILE A 1 76 ? 9.844 22.625 13.133 1 91.25 76 ILE A O 1
ATOM 597 N N . GLN A 1 77 ? 10.414 24.172 14.789 1 85.12 77 GLN A N 1
ATOM 598 C CA . GLN A 1 77 ? 11.844 23.922 14.68 1 85.12 77 GLN A CA 1
ATOM 599 C C . GLN A 1 77 ? 12.375 23.188 15.914 1 85.12 77 GLN A C 1
ATOM 601 O O . GLN A 1 77 ? 11.984 23.516 17.047 1 85.12 77 GLN A O 1
ATOM 606 N N . GLY A 1 78 ? 12.961 22.031 15.781 1 81.25 78 GLY A N 1
ATOM 607 C CA . GLY A 1 78 ? 13.539 21.344 16.922 1 81.25 78 GLY A CA 1
ATOM 608 C C . GLY A 1 78 ? 12.805 20.062 17.266 1 81.25 78 GLY A C 1
ATOM 609 O O . GLY A 1 78 ? 12.609 19.188 16.406 1 81.25 78 GLY A O 1
ATOM 610 N N . ASP A 1 79 ? 12.211 20.156 18.641 1 90.62 79 ASP A N 1
ATOM 611 C CA . ASP A 1 79 ? 11.578 18.953 19.156 1 90.62 79 ASP A CA 1
ATOM 612 C C . ASP A 1 79 ? 10.125 18.859 18.703 1 90.62 79 ASP A C 1
ATOM 614 O O . ASP A 1 79 ? 9.211 19.125 19.484 1 90.62 79 ASP A O 1
ATOM 618 N N . ALA A 1 80 ? 9.875 18.5 17.547 1 94.06 80 ALA A N 1
ATOM 619 C CA . ALA A 1 80 ? 8.547 18.422 16.938 1 94.06 80 ALA A CA 1
ATOM 620 C C . ALA A 1 80 ? 7.648 17.469 17.719 1 94.06 80 ALA A C 1
ATOM 622 O O . ALA A 1 80 ? 6.453 17.719 17.875 1 94.06 80 ALA A O 1
ATOM 623 N N . VAL A 1 81 ? 8.188 16.406 18.219 1 95.94 81 VAL A N 1
ATOM 624 C CA . VAL A 1 81 ? 7.41 15.398 18.922 1 95.94 81 VAL A CA 1
ATOM 625 C C . VAL A 1 81 ? 6.75 16.016 20.156 1 95.94 81 VAL A C 1
ATOM 627 O O . VAL A 1 81 ? 5.547 15.867 20.375 1 95.94 81 VAL A O 1
ATOM 630 N N . THR A 1 82 ? 7.539 16.719 20.969 1 95.88 82 THR A N 1
ATOM 631 C CA . THR A 1 82 ? 7.02 17.359 22.172 1 95.88 82 THR A CA 1
ATOM 632 C C . THR A 1 82 ? 5.961 18.406 21.828 1 95.88 82 THR A C 1
ATOM 634 O O . THR A 1 82 ? 4.91 18.469 22.469 1 95.88 82 THR A O 1
ATOM 637 N N . GLU A 1 83 ? 6.25 19.172 20.828 1 94.19 83 GLU A N 1
ATOM 638 C CA . GLU A 1 83 ? 5.312 20.219 20.422 1 94.19 83 GLU A CA 1
ATOM 639 C C . GLU A 1 83 ? 4 19.625 19.938 1 94.19 83 GLU A C 1
ATOM 641 O O . GLU A 1 83 ? 2.922 20.125 20.25 1 94.19 83 GLU A O 1
ATOM 646 N N . LEU A 1 84 ? 4.039 18.625 19.203 1 95.81 84 LEU A N 1
ATOM 647 C CA . LEU A 1 84 ? 2.84 17.984 18.656 1 95.81 84 LEU A CA 1
ATOM 648 C C . LEU A 1 84 ? 2.049 17.297 19.766 1 95.81 84 LEU A C 1
ATOM 650 O O . LEU A 1 84 ? 0.815 17.297 19.734 1 95.81 84 LEU A O 1
ATOM 654 N N . ARG A 1 85 ? 2.707 16.688 20.688 1 95.81 85 ARG A N 1
ATOM 655 C CA . ARG A 1 85 ? 2.025 16.094 21.828 1 95.81 85 ARG A CA 1
ATOM 656 C C . ARG A 1 85 ? 1.236 17.141 22.609 1 95.81 85 ARG A C 1
ATOM 658 O O . ARG A 1 85 ? 0.088 16.906 22.984 1 95.81 85 ARG A O 1
ATOM 665 N N . GLN A 1 86 ? 1.918 18.234 22.859 1 94.69 86 GLN A N 1
ATOM 666 C CA . GLN A 1 86 ? 1.266 19.328 23.562 1 94.69 86 GLN A CA 1
ATOM 667 C C . GLN A 1 86 ? 0.056 19.844 22.781 1 94.69 86 GLN A C 1
ATOM 669 O O . GLN A 1 86 ? -0.994 20.109 23.375 1 94.69 86 GLN A O 1
ATOM 674 N N . MET A 1 87 ? 0.252 20.016 21.5 1 93.25 87 MET A N 1
ATOM 675 C CA . MET A 1 87 ? -0.841 20.469 20.641 1 93.25 87 MET A CA 1
ATOM 676 C C . MET A 1 87 ? -2.041 19.531 20.75 1 93.25 87 MET A C 1
ATOM 678 O O . MET A 1 87 ? -3.184 19.984 20.812 1 93.25 87 MET A O 1
ATOM 682 N N . LYS A 1 88 ? -1.814 18.25 20.703 1 94.69 88 LYS A N 1
ATOM 683 C CA . LYS A 1 88 ? -2.889 17.281 20.828 1 94.69 88 LYS A CA 1
ATOM 684 C C . LYS A 1 88 ? -3.607 17.406 22.156 1 94.69 88 LYS A C 1
ATOM 686 O O . LYS A 1 88 ? -4.84 17.344 22.219 1 94.69 88 LYS A O 1
ATOM 691 N N . GLU A 1 89 ? -2.855 17.594 23.203 1 94.12 89 GLU A N 1
ATOM 692 C CA . GLU A 1 89 ? -3.414 17.688 24.547 1 94.12 89 GLU A CA 1
ATOM 693 C C . GLU A 1 89 ? -4.234 18.953 24.734 1 94.12 89 GLU A C 1
ATOM 695 O O . GLU A 1 89 ? -5.246 18.953 25.438 1 94.12 89 GLU A O 1
ATOM 700 N N . ASP A 1 90 ? -3.826 20 24.125 1 89.94 90 ASP A N 1
ATOM 701 C CA . ASP A 1 90 ? -4.383 21.328 24.375 1 89.94 90 ASP A CA 1
ATOM 702 C C . ASP A 1 90 ? -5.574 21.609 23.469 1 89.94 90 ASP A C 1
ATOM 704 O O . ASP A 1 90 ? -6.281 22.594 23.656 1 89.94 90 ASP A O 1
ATOM 708 N N . GLY A 1 91 ? -5.719 20.75 22.484 1 87.69 91 GLY A N 1
ATOM 709 C CA . GLY A 1 91 ? -6.688 21.141 21.484 1 87.69 91 GLY A CA 1
ATOM 710 C C . GLY A 1 91 ? -7.734 20.078 21.203 1 87.69 91 GLY A C 1
ATOM 711 O O . GLY A 1 91 ? -7.773 19.047 21.891 1 87.69 91 GLY A O 1
ATOM 712 N N . ASP A 1 92 ? -8.703 20.578 20.281 1 90.75 92 ASP A N 1
ATOM 713 C CA . ASP A 1 92 ? -9.75 19.688 19.781 1 90.75 92 ASP A CA 1
ATOM 714 C C . ASP A 1 92 ? -9.836 19.734 18.266 1 90.75 92 ASP A C 1
ATOM 716 O O . ASP A 1 92 ? -9.211 20.594 17.625 1 90.75 92 ASP A O 1
ATOM 720 N N . GLY A 1 93 ? -10.422 18.703 17.703 1 92.94 93 GLY A N 1
ATOM 721 C CA . GLY A 1 93 ? -10.594 18.672 16.266 1 92.94 93 GLY A CA 1
ATOM 722 C C . GLY A 1 93 ? -9.625 17.734 15.578 1 92.94 93 GLY A C 1
ATOM 723 O O . GLY A 1 93 ? -8.961 16.922 16.234 1 92.94 93 GLY A O 1
ATOM 724 N N . MET A 1 94 ? -9.602 17.859 14.258 1 94.19 94 MET A N 1
ATOM 725 C CA . MET A 1 94 ? -8.805 16.938 13.453 1 94.19 94 MET A CA 1
ATOM 726 C C . MET A 1 94 ? -7.676 17.672 12.742 1 94.19 94 MET A C 1
ATOM 728 O O . MET A 1 94 ? -7.902 18.734 12.141 1 94.19 94 MET A O 1
ATOM 732 N N . VAL A 1 95 ? -6.52 17.203 12.914 1 95.81 95 VAL A N 1
ATOM 733 C CA . VAL A 1 95 ? -5.359 17.641 12.148 1 95.81 95 VAL A CA 1
ATOM 734 C C . VAL A 1 95 ? -5.105 16.656 11 1 95.81 95 VAL A C 1
ATOM 736 O O . VAL A 1 95 ? -5.094 15.445 11.203 1 95.81 95 VAL A O 1
ATOM 739 N N . VAL A 1 96 ? -4.941 17.125 9.859 1 96 96 VAL A N 1
ATOM 740 C CA . VAL A 1 96 ? -4.547 16.281 8.734 1 96 96 VAL A CA 1
ATOM 741 C C . VAL A 1 96 ? -3.062 16.484 8.438 1 96 96 VAL A C 1
ATOM 743 O O . VAL A 1 96 ? -2.58 17.609 8.367 1 96 96 VAL A O 1
ATOM 746 N N . ALA A 1 97 ? -2.445 15.414 8.336 1 96 97 ALA A N 1
ATOM 747 C CA . ALA A 1 97 ? -0.991 15.438 8.211 1 96 97 ALA A CA 1
ATOM 748 C C . ALA A 1 97 ? -0.544 14.82 6.891 1 96 97 ALA A C 1
ATOM 750 O O . ALA A 1 97 ? -1.087 13.797 6.461 1 96 97 ALA A O 1
ATOM 751 N N . TYR A 1 98 ? 0.452 15.453 6.273 1 94 98 TYR A N 1
ATOM 752 C CA . TYR A 1 98 ? 1.032 14.992 5.02 1 94 98 TYR A CA 1
ATOM 753 C C . TYR A 1 98 ? 2.553 15.07 5.059 1 94 98 TYR A C 1
ATOM 755 O O . TYR A 1 98 ? 3.121 15.93 5.738 1 94 98 TYR A O 1
ATOM 763 N N . GLY A 1 99 ? 3.143 14.156 4.258 1 93.12 99 GLY A N 1
ATOM 764 C CA . GLY A 1 99 ? 4.582 14.242 4.062 1 93.12 99 GLY A CA 1
ATOM 765 C C . GLY A 1 99 ? 5.324 13.016 4.562 1 93.12 99 GLY A C 1
ATOM 766 O O . GLY A 1 99 ? 4.953 12.43 5.582 1 93.12 99 GLY A O 1
ATOM 767 N N . GLU A 1 100 ? 6.391 12.672 3.869 1 88.31 100 GLU A N 1
ATOM 768 C CA . GLU A 1 100 ? 7.16 11.469 4.168 1 88.31 100 GLU A CA 1
ATOM 769 C C . GLU A 1 100 ? 7.777 11.547 5.562 1 88.31 100 GLU A C 1
ATOM 771 O O . GLU A 1 100 ? 7.672 10.594 6.344 1 88.31 100 GLU A O 1
ATOM 776 N N . GLU A 1 101 ? 8.406 12.648 5.863 1 90.31 101 GLU A N 1
ATOM 777 C CA . GLU A 1 101 ? 9.047 12.789 7.168 1 90.31 101 GLU A CA 1
ATOM 778 C C . GLU A 1 101 ? 8.008 12.812 8.289 1 90.31 101 GLU A C 1
ATOM 780 O O . GLU A 1 101 ? 8.273 12.344 9.398 1 90.31 101 GLU A O 1
ATOM 785 N N . ILE A 1 102 ? 6.867 13.398 7.988 1 94.44 102 ILE A N 1
ATOM 786 C CA . ILE A 1 102 ? 5.801 13.508 8.977 1 94.44 102 ILE A CA 1
ATOM 787 C C . ILE A 1 102 ? 5.285 12.117 9.336 1 94.44 102 ILE A C 1
ATOM 789 O O . ILE A 1 102 ? 4.996 11.836 10.5 1 94.44 102 ILE A O 1
ATOM 793 N N . GLY A 1 103 ? 5.125 11.281 8.305 1 93.19 103 GLY A N 1
ATOM 794 C CA . GLY A 1 103 ? 4.668 9.922 8.539 1 93.19 103 GLY A CA 1
ATOM 795 C C . GLY A 1 103 ? 5.527 9.18 9.547 1 93.19 103 GLY A C 1
ATOM 796 O O . GLY A 1 103 ? 5.016 8.656 10.539 1 93.19 103 GLY A O 1
ATOM 797 N N . ALA A 1 104 ? 6.793 9.164 9.289 1 91.25 104 ALA A N 1
ATOM 798 C CA . ALA A 1 104 ? 7.727 8.477 10.18 1 91.25 104 ALA A CA 1
ATOM 799 C C . ALA A 1 104 ? 7.684 9.07 11.586 1 91.25 104 ALA A C 1
ATOM 801 O O . ALA A 1 104 ? 7.641 8.328 12.57 1 91.25 104 ALA A O 1
ATOM 802 N N . LEU A 1 105 ? 7.723 10.367 11.617 1 93 105 LEU A N 1
ATOM 803 C CA . LEU A 1 105 ? 7.719 11.07 12.898 1 93 105 LEU A CA 1
ATOM 804 C C . LEU A 1 105 ? 6.492 10.703 13.719 1 93 105 LEU A C 1
ATOM 806 O O . LEU A 1 105 ? 6.605 10.359 14.898 1 93 105 LEU A O 1
ATOM 810 N N . LEU A 1 106 ? 5.309 10.758 13.117 1 95.06 106 LEU A N 1
ATOM 811 C CA . LEU A 1 106 ? 4.059 10.492 13.82 1 95.06 106 LEU A CA 1
ATOM 812 C C . LEU A 1 106 ? 3.965 9.031 14.242 1 95.06 106 LEU A C 1
ATOM 814 O O . LEU A 1 106 ? 3.586 8.727 15.375 1 95.06 106 LEU A O 1
ATOM 818 N N . LEU A 1 107 ? 4.273 8.117 13.32 1 93.06 107 LEU A N 1
ATOM 819 C CA . LEU A 1 107 ? 4.086 6.695 13.57 1 93.06 107 LEU A CA 1
ATOM 820 C C . LEU A 1 107 ? 5.113 6.18 14.578 1 93.06 107 LEU A C 1
ATOM 822 O O . LEU A 1 107 ? 4.777 5.41 15.477 1 93.06 107 LEU A O 1
ATOM 826 N N . ASP A 1 108 ? 6.355 6.621 14.461 1 91.69 108 ASP A N 1
ATOM 827 C CA . ASP A 1 108 ? 7.418 6.168 15.352 1 91.69 108 ASP A CA 1
ATOM 828 C C . ASP A 1 108 ? 7.184 6.656 16.781 1 91.69 108 ASP A C 1
ATOM 830 O O . ASP A 1 108 ? 7.734 6.098 17.734 1 91.69 108 ASP A O 1
ATOM 834 N N . ASN A 1 109 ? 6.367 7.645 16.922 1 92.56 109 ASN A N 1
ATOM 835 C CA . ASN A 1 109 ? 6.168 8.227 18.234 1 92.56 109 ASN A CA 1
ATOM 836 C C . ASN A 1 109 ? 4.73 8.055 18.719 1 92.56 109 ASN A C 1
ATOM 838 O O . ASN A 1 109 ? 4.328 8.648 19.719 1 92.56 109 ASN A O 1
ATOM 842 N N . GLY A 1 110 ? 3.9 7.344 17.969 1 91.56 110 GLY A N 1
ATOM 843 C CA . GLY A 1 110 ? 2.545 7.012 18.375 1 91.56 110 GLY A CA 1
ATOM 844 C C . GLY A 1 110 ? 1.608 8.203 18.359 1 91.56 110 GLY A C 1
ATOM 845 O O . GLY A 1 110 ? 0.683 8.281 19.172 1 91.56 110 GLY A O 1
ATOM 846 N N . LEU A 1 111 ? 1.848 9.125 17.5 1 94.44 111 LEU A N 1
ATOM 847 C CA . LEU A 1 111 ? 1.104 10.375 17.516 1 94.44 111 LEU A CA 1
ATOM 848 C C . LEU A 1 111 ? -0.052 10.344 16.531 1 94.44 111 LEU A C 1
ATOM 850 O O . LEU A 1 111 ? -0.979 11.148 16.625 1 94.44 111 LEU A O 1
ATOM 854 N N . ALA A 1 112 ? -0.038 9.453 15.578 1 95.31 112 ALA A N 1
ATOM 855 C CA . ALA A 1 112 ? -1.132 9.344 14.617 1 95.31 112 ALA A CA 1
ATOM 856 C C . ALA A 1 112 ? -2.309 8.578 15.211 1 95.31 112 ALA A C 1
ATOM 858 O O . ALA A 1 112 ? -2.127 7.5 15.781 1 95.31 112 ALA A O 1
ATOM 859 N N . ASP A 1 113 ? -3.504 9.078 15.023 1 95.69 113 ASP A N 1
ATOM 860 C CA . ASP A 1 113 ? -4.719 8.414 15.484 1 95.69 113 ASP A CA 1
ATOM 861 C C . ASP A 1 113 ? -5.395 7.656 14.344 1 95.69 113 ASP A C 1
ATOM 863 O O . ASP A 1 113 ? -6.102 6.672 14.578 1 95.69 113 ASP A O 1
ATOM 867 N N . GLU A 1 114 ? -5.223 8.172 13.18 1 96.69 114 GLU A N 1
ATOM 868 C CA . GLU A 1 114 ? -5.75 7.574 11.961 1 96.69 114 GLU A CA 1
ATOM 869 C C . GLU A 1 114 ? -4.719 7.617 10.836 1 96.69 114 GLU A C 1
ATOM 871 O O . GLU A 1 114 ? -3.9 8.539 10.773 1 96.69 114 GLU A O 1
ATOM 876 N N . ILE A 1 115 ? -4.773 6.641 10.016 1 96.38 115 ILE A N 1
ATOM 877 C CA . ILE A 1 115 ? -4.016 6.613 8.766 1 96.38 115 ILE A CA 1
ATOM 878 C C . ILE A 1 115 ? -4.977 6.469 7.586 1 96.38 115 ILE A C 1
ATOM 880 O O . ILE A 1 115 ? -5.738 5.504 7.512 1 96.38 115 ILE A O 1
ATOM 884 N N . THR A 1 116 ? -5.004 7.414 6.754 1 96.5 116 THR A N 1
ATOM 885 C CA . THR A 1 116 ? -5.781 7.352 5.523 1 96.5 116 THR A CA 1
ATOM 886 C C . THR A 1 116 ? -4.879 7.074 4.324 1 96.5 116 THR A C 1
ATOM 888 O O . THR A 1 116 ? -4.035 7.902 3.971 1 96.5 116 THR A O 1
ATOM 891 N N . VAL A 1 117 ? -5.066 5.977 3.75 1 96.94 117 VAL A N 1
ATOM 892 C CA . VAL A 1 117 ? -4.277 5.594 2.584 1 96.94 117 VAL A CA 1
ATOM 893 C C . VAL A 1 117 ? -5.133 5.703 1.322 1 96.94 117 VAL A C 1
ATOM 895 O O . VAL A 1 117 ? -6.176 5.059 1.215 1 96.94 117 VAL A O 1
ATOM 898 N N . THR A 1 118 ? -4.723 6.531 0.446 1 95.94 118 THR A N 1
ATOM 899 C CA . THR A 1 118 ? -5.34 6.641 -0.872 1 95.94 118 THR A CA 1
ATOM 900 C C . THR A 1 118 ? -4.434 6.043 -1.944 1 95.94 118 THR A C 1
ATOM 902 O O . THR A 1 118 ? -3.332 6.547 -2.184 1 95.94 118 THR A O 1
ATOM 905 N N . THR A 1 119 ? -4.883 5.035 -2.561 1 96.19 119 THR A N 1
ATOM 906 C CA . THR A 1 119 ? -4.09 4.348 -3.576 1 96.19 119 THR A CA 1
ATOM 907 C C . THR A 1 119 ? -4.555 4.734 -4.977 1 96.19 119 THR A C 1
ATOM 909 O O . THR A 1 119 ? -5.707 4.504 -5.344 1 96.19 119 THR A O 1
ATOM 912 N N . VAL A 1 120 ? -3.684 5.379 -5.699 1 94 120 VAL A N 1
ATOM 913 C CA . VAL A 1 120 ? -3.893 5.605 -7.125 1 94 120 VAL A CA 1
ATOM 914 C C . VAL A 1 120 ? -3.652 4.312 -7.895 1 94 120 VAL A C 1
ATOM 916 O O . VAL A 1 120 ? -2.629 3.65 -7.707 1 94 120 VAL A O 1
ATOM 919 N N . PRO A 1 121 ? -4.59 3.906 -8.695 1 94.44 121 PRO A N 1
ATOM 920 C CA . PRO A 1 121 ? -4.473 2.594 -9.336 1 94.44 121 PRO A CA 1
ATOM 921 C C . PRO A 1 121 ? -3.508 2.6 -10.516 1 94.44 121 PRO A C 1
ATOM 923 O O . PRO A 1 121 ? -3.912 2.324 -11.648 1 94.44 121 PRO A O 1
ATOM 926 N N . VAL A 1 122 ? -2.275 2.854 -10.242 1 93.38 122 VAL A N 1
ATOM 927 C CA . VAL A 1 122 ? -1.178 2.822 -11.203 1 93.38 122 VAL A CA 1
ATOM 928 C C . VAL A 1 122 ? 0.039 2.146 -10.578 1 93.38 122 VAL A C 1
ATOM 930 O O . VAL A 1 122 ? 0.087 1.942 -9.359 1 93.38 122 VAL A O 1
ATOM 933 N N . LEU A 1 123 ? 0.888 1.762 -11.461 1 93.31 123 LEU A N 1
ATOM 934 C CA . LEU A 1 123 ? 2.219 1.334 -11.039 1 93.31 123 LEU A CA 1
ATOM 935 C C . LEU A 1 123 ? 3.258 2.404 -11.359 1 93.31 123 LEU A C 1
ATOM 937 O O . LEU A 1 123 ? 3.369 2.848 -12.5 1 93.31 123 LEU A O 1
ATOM 941 N N . ILE A 1 124 ? 3.963 2.861 -10.445 1 90.88 124 ILE A N 1
ATOM 942 C CA . ILE A 1 124 ? 4.945 3.922 -10.641 1 90.88 124 ILE A CA 1
ATOM 943 C C . ILE A 1 124 ? 6.348 3.32 -10.727 1 90.88 124 ILE A C 1
ATOM 945 O O . ILE A 1 124 ? 7.188 3.793 -11.492 1 90.88 124 ILE A O 1
ATOM 949 N N . GLY A 1 125 ? 6.469 2.205 -10.023 1 87.56 125 GLY A N 1
ATOM 950 C CA . GLY A 1 125 ? 7.781 1.579 -10.031 1 87.56 125 GLY A CA 1
ATOM 951 C C . GLY A 1 125 ? 8.812 2.34 -9.211 1 87.56 125 GLY A C 1
ATOM 952 O O . GLY A 1 125 ? 8.609 3.508 -8.883 1 87.56 125 GLY A O 1
ATOM 953 N N . GLY A 1 126 ? 9.93 1.593 -8.828 1 82.88 126 GLY A N 1
ATOM 954 C CA . GLY A 1 126 ? 11 2.193 -8.055 1 82.88 126 GLY A CA 1
ATOM 955 C C . GLY A 1 126 ? 11.109 1.633 -6.645 1 82.88 126 GLY A C 1
ATOM 956 O O . GLY A 1 126 ? 10.336 0.75 -6.266 1 82.88 126 GLY A O 1
ATOM 957 N N . GLY A 1 127 ? 12.023 2.121 -5.84 1 79.44 127 GLY A N 1
ATOM 958 C CA . GLY A 1 127 ? 12.32 1.557 -4.535 1 79.44 127 GLY A CA 1
ATOM 959 C C . GLY A 1 127 ? 11.812 2.406 -3.385 1 79.44 127 GLY A C 1
ATOM 960 O O . GLY A 1 127 ? 11.828 1.976 -2.23 1 79.44 127 GLY A O 1
ATOM 961 N N . GLU A 1 128 ? 11.211 3.619 -3.725 1 88.19 128 GLU A N 1
ATOM 962 C CA . GLU A 1 128 ? 10.797 4.5 -2.635 1 88.19 128 GLU A CA 1
ATOM 963 C C . GLU A 1 128 ? 9.422 4.105 -2.1 1 88.19 128 GLU A C 1
ATOM 965 O O . GLU A 1 128 ? 8.523 3.785 -2.873 1 88.19 128 GLU A O 1
ATOM 970 N N . LYS A 1 129 ? 9.25 4.148 -0.821 1 93.31 129 LYS A N 1
ATOM 971 C CA . LYS A 1 129 ? 7.977 3.885 -0.162 1 93.31 129 LYS A CA 1
ATOM 972 C C . LYS A 1 129 ? 7.23 5.184 0.131 1 93.31 129 LYS A C 1
ATOM 974 O O . LYS A 1 129 ? 7.84 6.18 0.525 1 93.31 129 LYS A O 1
ATOM 979 N N . ALA A 1 130 ? 5.922 5.105 -0.059 1 93.69 130 ALA A N 1
ATOM 980 C CA . ALA A 1 130 ? 5.094 6.27 0.248 1 93.69 130 ALA A CA 1
ATOM 981 C C . ALA A 1 130 ? 5.012 6.504 1.754 1 93.69 130 ALA A C 1
ATOM 983 O O . ALA A 1 130 ? 4.852 7.641 2.203 1 93.69 130 ALA A O 1
ATOM 984 N N . LEU A 1 131 ? 5.031 5.414 2.531 1 94 131 LEU A N 1
ATOM 985 C CA . LEU A 1 131 ? 4.973 5.48 3.986 1 94 131 LEU A CA 1
ATOM 986 C C . LEU A 1 131 ? 6.094 4.656 4.613 1 94 131 LEU A C 1
ATOM 988 O O . LEU A 1 131 ? 6.129 3.434 4.457 1 94 131 LEU A O 1
ATOM 992 N N . GLU A 1 132 ? 6.926 5.332 5.25 1 88.88 132 GLU A N 1
ATOM 993 C CA . GLU A 1 132 ? 8.016 4.672 5.953 1 88.88 132 GLU A CA 1
ATOM 994 C C . GLU A 1 132 ? 7.938 4.926 7.457 1 88.88 132 GLU A C 1
ATOM 996 O O . GLU A 1 132 ? 7.59 6.023 7.887 1 88.88 132 GLU A O 1
ATOM 1001 N N . CYS A 1 133 ? 8.141 3.898 8.148 1 84.44 133 CYS A N 1
ATOM 1002 C CA . CYS A 1 133 ? 8.234 4.027 9.602 1 84.44 133 CYS A CA 1
ATOM 1003 C C . CYS A 1 133 ? 9.188 2.98 10.172 1 84.44 133 CYS A C 1
ATOM 1005 O O . CYS A 1 133 ? 9.578 2.039 9.484 1 84.44 133 CYS A O 1
ATOM 1007 N N . GLY A 1 134 ? 9.711 3.289 11.266 1 78.5 134 GLY A N 1
ATOM 1008 C CA . GLY A 1 134 ? 10.648 2.379 11.914 1 78.5 134 GLY A CA 1
ATOM 1009 C C . GLY A 1 134 ? 9.977 1.442 12.898 1 78.5 134 GLY A C 1
ATOM 1010 O O . GLY A 1 134 ? 10.633 0.559 13.469 1 78.5 134 GLY A O 1
ATOM 1011 N N . LEU A 1 135 ? 8.758 1.725 13.109 1 70.44 135 LEU A N 1
ATOM 1012 C CA . LEU A 1 135 ? 8.062 1.028 14.188 1 70.44 135 LEU A CA 1
ATOM 1013 C C . LEU A 1 135 ? 7.441 -0.269 13.68 1 70.44 135 LEU A C 1
ATOM 1015 O O . LEU A 1 135 ? 6.855 -0.301 12.594 1 70.44 135 LEU A O 1
ATOM 1019 N N . ASN A 1 136 ? 7.867 -1.313 14.203 1 66.44 136 ASN A N 1
ATOM 1020 C CA . ASN A 1 136 ? 7.031 -2.51 14.172 1 66.44 136 ASN A CA 1
ATOM 1021 C C . ASN A 1 136 ? 6.203 -2.645 15.445 1 66.44 136 ASN A C 1
ATOM 1023 O O . ASN A 1 136 ? 6.719 -3.068 16.484 1 66.44 136 ASN A O 1
ATOM 1027 N N . ASP A 1 137 ? 5.109 -1.813 15.516 1 62.28 137 ASP A N 1
ATOM 1028 C CA . ASP A 1 137 ? 4.414 -1.616 16.781 1 62.28 137 ASP A CA 1
ATOM 1029 C C . ASP A 1 137 ? 3.613 -2.857 17.172 1 62.28 137 ASP A C 1
ATOM 1031 O O . ASP A 1 137 ? 3.102 -2.949 18.297 1 62.28 137 ASP A O 1
ATOM 1035 N N . GLY A 1 138 ? 3.727 -3.871 16.266 1 62.62 138 GLY A N 1
ATOM 1036 C CA . GLY A 1 138 ? 2.861 -5 16.578 1 62.62 138 GLY A CA 1
ATOM 1037 C C . GLY A 1 138 ? 1.419 -4.594 16.828 1 62.62 138 GLY A C 1
ATOM 1038 O O . GLY A 1 138 ? 0.605 -5.414 17.266 1 62.62 138 GLY A O 1
ATOM 1039 N N . ARG A 1 139 ? 1.221 -3.186 16.781 1 63.91 139 ARG A N 1
ATOM 1040 C CA . ARG A 1 139 ? -0.111 -2.699 17.125 1 63.91 139 ARG A CA 1
ATOM 1041 C C . ARG A 1 139 ? -1.089 -2.912 15.977 1 63.91 139 ARG A C 1
ATOM 1043 O O . ARG A 1 139 ? -0.724 -2.762 14.812 1 63.91 139 ARG A O 1
ATOM 1050 N N . ALA A 1 140 ? -2.146 -3.355 16.375 1 77.94 140 ALA A N 1
ATOM 1051 C CA . ALA A 1 140 ? -3.203 -3.639 15.398 1 77.94 140 ALA A CA 1
ATOM 1052 C C . ALA A 1 140 ? -4.035 -2.393 15.117 1 77.94 140 ALA A C 1
ATOM 1054 O O . ALA A 1 140 ? -4.348 -1.624 16.031 1 77.94 140 ALA A O 1
ATOM 1055 N N . TRP A 1 141 ? -4.152 -2.029 14.008 1 94 141 TRP A N 1
ATOM 1056 C CA . TRP A 1 141 ? -5.102 -1.075 13.438 1 94 141 TRP A CA 1
ATOM 1057 C C . TRP A 1 141 ? -6.352 -1.784 12.938 1 94 141 TRP A C 1
ATOM 1059 O O . TRP A 1 141 ? -6.352 -3.006 12.766 1 94 141 TRP A O 1
ATOM 1069 N N . ILE A 1 142 ? -7.418 -1.003 12.875 1 96.38 142 ILE A N 1
ATOM 1070 C CA . ILE A 1 142 ? -8.641 -1.549 12.289 1 96.38 142 ILE A CA 1
ATOM 1071 C C . ILE A 1 142 ? -9.07 -0.699 11.102 1 96.38 142 ILE A C 1
ATOM 1073 O O . ILE A 1 142 ? -8.836 0.513 11.078 1 96.38 142 ILE A O 1
ATOM 1077 N N . VAL A 1 143 ? -9.711 -1.333 10.117 1 97.94 143 VAL A N 1
ATOM 1078 C CA . VAL A 1 143 ? -10.273 -0.597 8.992 1 97.94 143 VAL A CA 1
ATOM 1079 C C . VAL A 1 143 ? -11.562 0.105 9.422 1 97.94 143 VAL A C 1
ATOM 1081 O O . VAL A 1 143 ? -12.539 -0.549 9.789 1 97.94 143 VAL A O 1
ATOM 1084 N N . ARG A 1 144 ? -11.547 1.372 9.367 1 97.81 144 ARG A N 1
ATOM 1085 C CA . ARG A 1 144 ? -12.727 2.146 9.758 1 97.81 144 ARG A CA 1
ATOM 1086 C C . ARG A 1 144 ? -13.656 2.359 8.57 1 97.81 144 ARG A C 1
ATOM 1088 O O . ARG A 1 144 ? -14.875 2.375 8.727 1 97.81 144 ARG A O 1
ATOM 1095 N N . SER A 1 145 ? -13.094 2.529 7.453 1 97.44 145 SER A N 1
ATOM 1096 C CA . SER A 1 145 ? -13.852 2.705 6.223 1 97.44 145 SER A CA 1
ATOM 1097 C C . SER A 1 145 ? -12.984 2.439 4.996 1 97.44 145 SER A C 1
ATOM 1099 O O . SER A 1 145 ? -11.758 2.447 5.082 1 97.44 145 SER A O 1
ATOM 1101 N N . ASN A 1 146 ? -13.594 2.107 3.928 1 97.62 146 ASN A N 1
ATOM 1102 C CA . ASN A 1 146 ? -12.977 1.921 2.617 1 97.62 146 ASN A CA 1
ATOM 1103 C C . ASN A 1 146 ? -13.945 2.279 1.491 1 97.62 146 ASN A C 1
ATOM 1105 O O . ASN A 1 146 ? -15.141 2.002 1.585 1 97.62 146 ASN A O 1
ATOM 1109 N N . LYS A 1 147 ? -13.422 2.973 0.527 1 96.25 147 LYS A N 1
ATOM 1110 C CA . LYS A 1 147 ? -14.281 3.387 -0.582 1 96.25 147 LYS A CA 1
ATOM 1111 C C . LYS A 1 147 ? -13.453 3.648 -1.841 1 96.25 147 LYS A C 1
ATOM 1113 O O . LYS A 1 147 ? -12.344 4.184 -1.765 1 96.25 147 LYS A O 1
ATOM 1118 N N . VAL A 1 148 ? -14.039 3.248 -2.959 1 97 148 VAL A N 1
ATOM 1119 C CA . VAL A 1 148 ? -13.5 3.688 -4.242 1 97 148 VAL A CA 1
ATOM 1120 C C . VAL A 1 148 ? -14.023 5.086 -4.57 1 97 148 VAL A C 1
ATOM 1122 O O . VAL A 1 148 ? -15.234 5.301 -4.629 1 97 148 VAL A O 1
ATOM 1125 N N . LEU A 1 149 ? -13.156 5.977 -4.742 1 93.56 149 LEU A N 1
ATOM 1126 C CA . LEU A 1 149 ? -13.531 7.359 -5.027 1 93.56 149 LEU A CA 1
ATOM 1127 C C . LEU A 1 149 ? -14.016 7.508 -6.465 1 93.56 149 LEU A C 1
ATOM 1129 O O . LEU A 1 149 ? -13.828 6.602 -7.281 1 93.56 149 LEU A O 1
ATOM 1133 N N . VAL A 1 150 ? -14.578 8.633 -6.832 1 90.38 150 VAL A N 1
ATOM 1134 C CA . VAL A 1 150 ? -15.18 8.875 -8.141 1 90.38 150 VAL A CA 1
ATOM 1135 C C . VAL A 1 150 ? -14.102 8.812 -9.219 1 90.38 150 VAL A C 1
ATOM 1137 O O . VAL A 1 150 ? -14.352 8.352 -10.336 1 90.38 150 VAL A O 1
ATOM 1140 N N . ASP A 1 151 ? -12.922 9.133 -8.867 1 90.56 151 ASP A N 1
ATOM 1141 C CA . ASP A 1 151 ? -11.844 9.164 -9.852 1 90.56 151 ASP A CA 1
ATOM 1142 C C . ASP A 1 151 ? -11.109 7.82 -9.906 1 90.56 151 ASP A C 1
ATOM 1144 O O . ASP A 1 151 ? -10.062 7.703 -10.539 1 90.56 151 ASP A O 1
ATOM 1148 N N . GLY A 1 152 ? -11.617 6.902 -9.156 1 92.69 152 GLY A N 1
ATOM 1149 C CA . GLY A 1 152 ? -11.125 5.539 -9.289 1 92.69 152 GLY A CA 1
ATOM 1150 C C . GLY A 1 152 ? -10.102 5.172 -8.227 1 92.69 152 GLY A C 1
ATOM 1151 O O . GLY A 1 152 ? -9.688 4.016 -8.133 1 92.69 152 GLY A O 1
ATOM 1152 N N . LYS A 1 153 ? -9.711 6.09 -7.41 1 95.25 153 LYS A N 1
ATOM 1153 C CA . LYS A 1 153 ? -8.75 5.809 -6.348 1 95.25 153 LYS A CA 1
ATOM 1154 C C . LYS A 1 153 ? -9.391 5 -5.227 1 95.25 153 LYS A C 1
ATOM 1156 O O . LYS A 1 153 ? -10.594 5.113 -4.98 1 95.25 153 LYS A O 1
ATOM 1161 N N . MET A 1 154 ? -8.57 4.211 -4.582 1 97.19 154 MET A N 1
ATOM 1162 C CA . MET A 1 154 ? -9.023 3.451 -3.422 1 97.19 154 MET A CA 1
ATOM 1163 C C . MET A 1 154 ? -8.594 4.125 -2.123 1 97.19 154 MET A C 1
ATOM 1165 O O . MET A 1 154 ? -7.402 4.32 -1.888 1 97.19 154 MET A O 1
ATOM 1169 N N . ARG A 1 155 ? -9.547 4.496 -1.301 1 96.75 155 ARG A N 1
ATOM 1170 C CA . ARG A 1 155 ? -9.219 5.113 -0.019 1 96.75 155 ARG A CA 1
ATOM 1171 C C . ARG A 1 155 ? -9.586 4.191 1.14 1 96.75 155 ARG A C 1
ATOM 1173 O O . ARG A 1 155 ? -10.703 3.678 1.2 1 96.75 155 ARG A O 1
ATOM 1180 N N . THR A 1 156 ? -8.703 3.932 2.004 1 98.12 156 THR A N 1
ATOM 1181 C CA . THR A 1 156 ? -8.914 3.168 3.229 1 98.12 156 THR A CA 1
ATOM 1182 C C . THR A 1 156 ? -8.492 3.977 4.453 1 98.12 156 THR A C 1
ATOM 1184 O O . THR A 1 156 ? -7.414 4.578 4.461 1 98.12 156 THR A O 1
ATOM 1187 N N . VAL A 1 157 ? -9.336 4.02 5.41 1 97.56 157 VAL A N 1
ATOM 1188 C CA . VAL A 1 157 ? -9.031 4.695 6.668 1 97.56 157 VAL A CA 1
ATOM 1189 C C . VAL A 1 157 ? -8.797 3.662 7.766 1 97.56 157 VAL A C 1
ATOM 1191 O O . VAL A 1 157 ? -9.641 2.803 8.016 1 97.56 157 VAL A O 1
ATOM 1194 N N . TYR A 1 158 ? -7.648 3.775 8.305 1 97.38 158 TYR A N 1
ATOM 1195 C CA . TYR A 1 158 ? -7.297 2.93 9.445 1 97.38 158 TYR A CA 1
ATOM 1196 C C . TYR A 1 158 ? -7.328 3.723 10.742 1 97.38 158 TYR A C 1
ATOM 1198 O O . TYR A 1 158 ? -6.887 4.875 10.789 1 97.38 158 TYR A O 1
ATOM 1206 N N . GLY A 1 159 ? -7.891 3.117 11.789 1 96.44 159 GLY A N 1
ATOM 1207 C CA . GLY A 1 159 ? -7.871 3.684 13.125 1 96.44 159 GLY A CA 1
ATOM 1208 C C . GLY A 1 159 ? -7.254 2.76 14.156 1 96.44 159 GLY A C 1
ATOM 1209 O O . GLY A 1 159 ? -7.109 1.56 13.914 1 96.44 159 GLY A O 1
ATOM 1210 N N . LYS A 1 160 ? -6.852 3.314 15.25 1 89.88 160 LYS A N 1
ATOM 1211 C CA . LYS A 1 160 ? -6.301 2.5 16.328 1 89.88 160 LYS A CA 1
ATOM 1212 C C . LYS A 1 160 ? -7.387 1.672 17 1 89.88 160 LYS A C 1
ATOM 1214 O O . LYS A 1 160 ? -8.547 2.08 17.047 1 89.88 160 LYS A O 1
ATOM 1219 N N . VAL A 1 161 ? -6.961 0.437 17.297 1 81.81 161 VAL A N 1
ATOM 1220 C CA . VAL A 1 161 ? -7.883 -0.417 18.031 1 81.81 161 VAL A CA 1
ATOM 1221 C C . VAL A 1 161 ? -8.172 0.201 19.391 1 81.81 161 VAL A C 1
ATOM 1223 O O . VAL A 1 161 ? -7.281 0.756 20.047 1 81.81 161 VAL A O 1
ATOM 1226 N N . MET B 1 1 ? -7.449 -17.406 -23.156 1 88.19 1 MET B N 1
ATOM 1227 C CA . MET B 1 1 ? -6.129 -17.172 -22.578 1 88.19 1 MET B CA 1
ATOM 1228 C C . MET B 1 1 ? -6.176 -17.234 -21.062 1 88.19 1 MET B C 1
ATOM 1230 O O . MET B 1 1 ? -7.09 -16.703 -20.438 1 88.19 1 MET B O 1
ATOM 1234 N N . LYS B 1 2 ? -5.234 -17.938 -20.562 1 93.31 2 LYS B N 1
ATOM 1235 C CA . LYS B 1 2 ? -5.117 -18.047 -19.125 1 93.31 2 LYS B CA 1
ATOM 1236 C C . LYS B 1 2 ? -4.816 -16.703 -18.484 1 93.31 2 LYS B C 1
ATOM 1238 O O . LYS B 1 2 ? -4.066 -15.898 -19.047 1 93.31 2 LYS B O 1
ATOM 1243 N N . GLN B 1 3 ? -5.43 -16.406 -17.391 1 96.12 3 GLN B N 1
ATOM 1244 C CA . GLN B 1 3 ? -5.223 -15.141 -16.703 1 96.12 3 GLN B CA 1
ATOM 1245 C C . GLN B 1 3 ? -4.344 -15.328 -15.469 1 96.12 3 GLN B C 1
ATOM 1247 O O . GLN B 1 3 ? -4.434 -16.344 -14.781 1 96.12 3 GLN B O 1
ATOM 1252 N N . ILE B 1 4 ? -3.549 -14.375 -15.234 1 96.94 4 ILE B N 1
ATOM 1253 C CA . ILE B 1 4 ? -2.676 -14.422 -14.062 1 96.94 4 ILE B CA 1
ATOM 1254 C C . ILE B 1 4 ? -3.082 -13.336 -13.07 1 96.94 4 ILE B C 1
ATOM 1256 O O . ILE B 1 4 ? -3.143 -12.156 -13.43 1 96.94 4 ILE B O 1
ATOM 1260 N N . SER B 1 5 ? -3.395 -13.719 -11.898 1 96.56 5 SER B N 1
ATOM 1261 C CA . SER B 1 5 ? -3.654 -12.805 -10.789 1 96.56 5 SER B CA 1
ATOM 1262 C C . SER B 1 5 ? -2.498 -12.805 -9.797 1 96.56 5 SER B C 1
ATOM 1264 O O . SER B 1 5 ? -2.211 -13.82 -9.164 1 96.56 5 SER B O 1
ATOM 1266 N N . LEU B 1 6 ? -1.848 -11.695 -9.703 1 96.5 6 LEU B N 1
ATOM 1267 C CA . LEU B 1 6 ? -0.762 -11.523 -8.742 1 96.5 6 LEU B CA 1
ATOM 1268 C C . LEU B 1 6 ? -1.308 -11.156 -7.367 1 96.5 6 LEU B C 1
ATOM 1270 O O . LEU B 1 6 ? -2.066 -10.195 -7.23 1 96.5 6 LEU B O 1
ATOM 1274 N N . HIS B 1 7 ? -0.911 -11.906 -6.371 1 95.44 7 HIS B N 1
ATOM 1275 C CA . HIS B 1 7 ? -1.368 -11.664 -5.004 1 95.44 7 HIS B CA 1
ATOM 1276 C C . HIS B 1 7 ? -0.243 -11.117 -4.137 1 95.44 7 HIS B C 1
ATOM 1278 O O . HIS B 1 7 ? 0.85 -11.688 -4.094 1 95.44 7 HIS B O 1
ATOM 1284 N N . VAL B 1 8 ? -0.538 -10.078 -3.451 1 95.56 8 VAL B N 1
ATOM 1285 C CA . VAL B 1 8 ? 0.426 -9.391 -2.6 1 95.56 8 VAL B CA 1
ATOM 1286 C C . VAL B 1 8 ? -0.159 -9.203 -1.2 1 95.56 8 VAL B C 1
ATOM 1288 O O . VAL B 1 8 ? -1.299 -8.758 -1.05 1 95.56 8 VAL B O 1
ATOM 1291 N N . TYR B 1 9 ? 0.608 -9.602 -0.227 1 94.31 9 TYR B N 1
ATOM 1292 C CA . TYR B 1 9 ? 0.29 -9.32 1.169 1 94.31 9 TYR B CA 1
ATOM 1293 C C . TYR B 1 9 ? 1.21 -8.242 1.734 1 94.31 9 TYR B C 1
ATOM 1295 O O . TYR B 1 9 ? 2.436 -8.375 1.683 1 94.31 9 TYR B O 1
ATOM 1303 N N . GLN B 1 10 ? 0.59 -7.258 2.264 1 94.81 10 GLN B N 1
ATOM 1304 C CA . GLN B 1 10 ? 1.41 -6.16 2.768 1 94.81 10 GLN B CA 1
ATOM 1305 C C . GLN B 1 10 ? 0.813 -5.57 4.043 1 94.81 10 GLN B C 1
ATOM 1307 O O . GLN B 1 10 ? -0.348 -5.824 4.367 1 94.81 10 GLN B O 1
ATOM 1312 N N . SER B 1 11 ? 1.646 -4.863 4.809 1 94.38 11 SER B N 1
ATOM 1313 C CA . SER B 1 11 ? 1.182 -4.031 5.914 1 94.38 11 SER B CA 1
ATOM 1314 C C . SER B 1 11 ? 0.688 -2.676 5.414 1 94.38 11 SER B C 1
ATOM 1316 O O . SER B 1 11 ? 0.748 -2.389 4.219 1 94.38 11 SER B O 1
ATOM 1318 N N . ILE B 1 12 ? 0.19 -1.854 6.309 1 95.31 12 ILE B N 1
ATOM 1319 C CA . ILE B 1 12 ? -0.312 -0.531 5.953 1 95.31 12 ILE B CA 1
ATOM 1320 C C . ILE B 1 12 ? 0.801 0.283 5.293 1 95.31 12 ILE B C 1
ATOM 1322 O O . ILE B 1 12 ? 0.561 1 4.32 1 95.31 12 ILE B O 1
ATOM 1326 N N . ASP B 1 13 ? 2.02 0.095 5.809 1 93.5 13 ASP B N 1
ATOM 1327 C CA . ASP B 1 13 ? 3.148 0.871 5.301 1 93.5 13 ASP B CA 1
ATOM 1328 C C . ASP B 1 13 ? 3.803 0.175 4.109 1 93.5 13 ASP B C 1
ATOM 1330 O O . ASP B 1 13 ? 4.914 0.532 3.711 1 93.5 13 ASP B O 1
ATOM 1334 N N . GLY B 1 14 ? 3.24 -0.88 3.574 1 93.44 14 GLY B N 1
ATOM 1335 C CA . GLY B 1 14 ? 3.662 -1.458 2.309 1 93.44 14 GLY B CA 1
ATOM 1336 C C . GLY B 1 14 ? 4.758 -2.496 2.461 1 93.44 14 GLY B C 1
ATOM 1337 O O . GLY B 1 14 ? 5.414 -2.859 1.484 1 93.44 14 GLY B O 1
ATOM 1338 N N . CYS B 1 15 ? 5.008 -2.988 3.648 1 93.06 15 CYS B N 1
ATOM 1339 C CA . CYS B 1 15 ? 6 -4.031 3.889 1 93.06 15 CYS B CA 1
ATOM 1340 C C . CYS B 1 15 ? 5.391 -5.418 3.697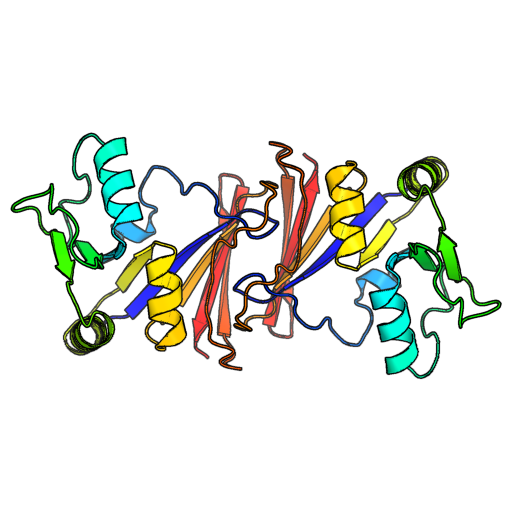 1 93.06 15 CYS B C 1
ATOM 1342 O O . CYS B 1 15 ? 4.184 -5.598 3.867 1 93.06 15 CYS B O 1
ATOM 1344 N N . PRO B 1 16 ? 6.246 -6.336 3.299 1 92.25 16 PRO B N 1
ATOM 1345 C CA . PRO B 1 16 ? 5.715 -7.699 3.199 1 92.25 16 PRO B CA 1
ATOM 1346 C C . PRO B 1 16 ? 5.086 -8.188 4.504 1 92.25 16 PRO B C 1
ATOM 1348 O O . PRO B 1 16 ? 5.66 -7.984 5.578 1 92.25 16 PRO B O 1
ATOM 1351 N N . ALA B 1 17 ? 3.963 -8.664 4.395 1 90.25 17 ALA B N 1
ATOM 1352 C CA . ALA B 1 17 ? 3.238 -9.203 5.543 1 90.25 17 ALA B CA 1
ATOM 1353 C C . ALA B 1 17 ? 2.971 -10.703 5.367 1 90.25 17 ALA B C 1
ATOM 1355 O O . ALA B 1 17 ? 2.943 -11.203 4.238 1 90.25 17 ALA B O 1
ATOM 1356 N N . PRO B 1 18 ? 2.865 -11.359 6.461 1 81.06 18 PRO B N 1
ATOM 1357 C CA . PRO B 1 18 ? 2.582 -12.797 6.348 1 81.06 18 PRO B CA 1
ATOM 1358 C C . PRO B 1 18 ? 1.223 -13.078 5.715 1 81.06 18 PRO B C 1
ATOM 1360 O O . PRO B 1 18 ? 0.262 -12.336 5.949 1 81.06 18 PRO B O 1
ATOM 1363 N N . SER B 1 19 ? 1.314 -13.898 4.746 1 72.56 19 SER B N 1
ATOM 1364 C CA . SER B 1 19 ? 0.067 -14.375 4.164 1 72.56 19 SER B CA 1
ATOM 1365 C C . SER B 1 19 ? -0.654 -15.328 5.105 1 72.56 19 SER B C 1
ATOM 1367 O O . SER B 1 19 ? -0.061 -15.828 6.066 1 72.56 19 SER B O 1
ATOM 1369 N N . ASP B 1 20 ? -2.008 -15.383 5.031 1 59.53 20 ASP B N 1
ATOM 1370 C CA . ASP B 1 20 ? -2.711 -16.406 5.809 1 59.53 20 ASP B CA 1
ATOM 1371 C C . ASP B 1 20 ? -2.166 -17.797 5.508 1 59.53 20 ASP B C 1
ATOM 1373 O O . ASP B 1 20 ? -1.725 -18.062 4.387 1 59.53 20 ASP B O 1
ATOM 1377 N N . LYS B 1 21 ? -1.553 -18.531 6.496 1 53.5 21 LYS B N 1
ATOM 1378 C CA . LYS B 1 21 ? -1.05 -19.891 6.414 1 53.5 21 LYS B CA 1
ATOM 1379 C C . LYS B 1 21 ? -1.844 -20.719 5.402 1 53.5 21 LYS B C 1
ATOM 1381 O O . LYS B 1 21 ? -1.386 -21.766 4.949 1 53.5 21 LYS B O 1
ATOM 1386 N N . HIS B 1 22 ? -3.043 -20.516 5.352 1 50.53 22 HIS B N 1
ATOM 1387 C CA . HIS B 1 22 ? -3.863 -21.344 4.473 1 50.53 22 HIS B CA 1
ATOM 1388 C C . HIS B 1 22 ? -4.012 -20.703 3.096 1 50.53 22 HIS B C 1
ATOM 1390 O O . HIS B 1 22 ? -4.168 -19.484 2.988 1 50.53 22 HIS B O 1
ATOM 1396 N N . PHE B 1 23 ? -3.281 -21.344 2.188 1 56.97 23 PHE B N 1
ATOM 1397 C CA . PHE B 1 23 ? -3.609 -20.906 0.839 1 56.97 23 PHE B CA 1
ATOM 1398 C C . PHE B 1 23 ? -5.027 -20.359 0.783 1 56.97 23 PHE B C 1
ATOM 1400 O O . PHE B 1 23 ? -5.949 -20.922 1.37 1 56.97 23 PHE B O 1
ATOM 1407 N N . ASP B 1 24 ? -5.09 -19.062 0.352 1 64.94 24 ASP B N 1
ATOM 1408 C CA . ASP B 1 24 ? -6.344 -18.312 0.289 1 64.94 24 ASP B CA 1
ATOM 1409 C C . ASP B 1 24 ? -7.328 -18.984 -0.67 1 64.94 24 ASP B C 1
ATOM 1411 O O . ASP B 1 24 ? -6.973 -19.922 -1.383 1 64.94 24 ASP B O 1
ATOM 1415 N N . ALA B 1 25 ? -8.578 -18.844 -0.466 1 78.81 25 ALA B N 1
ATOM 1416 C CA . ALA B 1 25 ? -9.695 -19.172 -1.35 1 78.81 25 ALA B CA 1
ATOM 1417 C C . ALA B 1 25 ? -9.312 -18.953 -2.812 1 78.81 25 ALA B C 1
ATOM 1419 O O . ALA B 1 25 ? -9.836 -19.625 -3.701 1 78.81 25 ALA B O 1
ATOM 1420 N N . ALA B 1 26 ? -8.156 -18.25 -2.904 1 85.25 26 ALA B N 1
ATOM 1421 C CA . ALA B 1 26 ? -7.727 -17.969 -4.27 1 85.25 26 ALA B CA 1
ATOM 1422 C C . ALA B 1 26 ? -6.992 -19.156 -4.883 1 85.25 26 ALA B C 1
ATOM 1424 O O . ALA B 1 26 ? -7.176 -19.469 -6.059 1 85.25 26 ALA B O 1
ATOM 1425 N N . VAL B 1 27 ? -6.191 -19.781 -4.078 1 88.88 27 VAL B N 1
ATOM 1426 C CA . VAL B 1 27 ? -5.461 -20.953 -4.551 1 88.88 27 VAL B CA 1
ATOM 1427 C C . VAL B 1 27 ? -6.445 -22.078 -4.879 1 88.88 27 VAL B C 1
ATOM 1429 O O . VAL B 1 27 ? -6.344 -22.703 -5.934 1 88.88 27 VAL B O 1
ATOM 1432 N N . ASP B 1 28 ? -7.406 -22.25 -4.02 1 87.31 28 ASP B N 1
ATOM 1433 C CA . ASP B 1 28 ? -8.398 -23.297 -4.23 1 87.31 28 ASP B CA 1
ATOM 1434 C C . ASP B 1 28 ? -9.164 -23.078 -5.535 1 87.31 28 ASP B C 1
ATOM 1436 O O . ASP B 1 28 ? -9.461 -24.031 -6.254 1 87.31 28 ASP B O 1
ATOM 1440 N N . ALA B 1 29 ? -9.383 -21.891 -5.844 1 89 29 ALA B N 1
ATOM 1441 C CA . ALA B 1 29 ? -10.195 -21.562 -7.008 1 89 29 ALA B CA 1
ATOM 1442 C C . ALA B 1 29 ? -9.352 -21.516 -8.273 1 89 29 ALA B C 1
ATOM 1444 O O . ALA B 1 29 ? -9.891 -21.484 -9.383 1 89 29 ALA B O 1
ATOM 1445 N N . SER B 1 30 ? -8.07 -21.547 -8.141 1 93.44 30 SER B N 1
ATOM 1446 C CA . SER B 1 30 ? -7.18 -21.375 -9.289 1 93.44 30 SER B CA 1
ATOM 1447 C C . SER B 1 30 ? -6.918 -22.719 -9.984 1 93.44 30 SER B C 1
ATOM 1449 O O . SER B 1 30 ? -7.145 -23.781 -9.406 1 93.44 30 SER B O 1
ATOM 1451 N N . SER B 1 31 ? -6.473 -22.609 -11.242 1 93.5 31 SER B N 1
ATOM 1452 C CA . SER B 1 31 ? -6.102 -23.797 -12 1 93.5 31 SER B CA 1
ATOM 1453 C C . SER B 1 31 ? -4.613 -24.109 -11.852 1 93.5 31 SER B C 1
ATOM 1455 O O . SER B 1 31 ? -4.176 -25.219 -12.125 1 93.5 31 SER B O 1
ATOM 1457 N N . CYS B 1 32 ? -3.906 -23.125 -11.375 1 94.38 32 CYS B N 1
ATOM 1458 C CA . CYS B 1 32 ? -2.453 -23.234 -11.289 1 94.38 32 CYS B CA 1
ATOM 1459 C C . CYS B 1 32 ? -1.89 -22.203 -10.312 1 94.38 32 CYS B C 1
ATOM 1461 O O . CYS B 1 32 ? -2.455 -21.125 -10.141 1 94.38 32 CYS B O 1
ATOM 1463 N N . VAL B 1 33 ? -0.778 -22.578 -9.695 1 94.81 33 VAL B N 1
ATOM 1464 C CA . VAL B 1 33 ? -0.083 -21.672 -8.789 1 94.81 33 VAL B CA 1
ATOM 1465 C C . VAL B 1 33 ? 1.299 -21.344 -9.344 1 94.81 33 VAL B C 1
ATOM 1467 O O . VAL B 1 33 ? 2.012 -22.219 -9.82 1 94.81 33 VAL B O 1
ATOM 1470 N N . LEU B 1 34 ? 1.641 -20.125 -9.344 1 95.94 34 LEU B N 1
ATOM 1471 C CA . LEU B 1 34 ? 2.938 -19.641 -9.797 1 95.94 34 LEU B CA 1
ATOM 1472 C C . LEU B 1 34 ? 3.697 -18.969 -8.656 1 95.94 34 LEU B C 1
ATOM 1474 O O . LEU B 1 34 ? 3.238 -17.969 -8.102 1 95.94 34 LEU B O 1
ATOM 1478 N N . ILE B 1 35 ? 4.91 -19.469 -8.344 1 94.62 35 ILE B N 1
ATOM 1479 C CA . ILE B 1 35 ? 5.641 -18.938 -7.195 1 94.62 35 ILE B CA 1
ATOM 1480 C C . ILE B 1 35 ? 7.137 -18.906 -7.508 1 94.62 35 ILE B C 1
ATOM 1482 O O . ILE B 1 35 ? 7.578 -19.453 -8.516 1 94.62 35 ILE B O 1
ATOM 1486 N N . ASP B 1 36 ? 7.852 -18.172 -6.707 1 94.12 36 ASP B N 1
ATOM 1487 C CA . ASP B 1 36 ? 9.305 -18.172 -6.832 1 94.12 36 ASP B CA 1
ATOM 1488 C C . ASP B 1 36 ? 9.938 -19.203 -5.895 1 94.12 36 ASP B C 1
ATOM 1490 O O . ASP B 1 36 ? 9.227 -19.859 -5.129 1 94.12 36 ASP B O 1
ATOM 1494 N N . GLU B 1 37 ? 11.203 -19.359 -5.961 1 92.5 37 GLU B N 1
ATOM 1495 C CA . GLU B 1 37 ? 11.914 -20.375 -5.215 1 92.5 37 GLU B CA 1
ATOM 1496 C C . GLU B 1 37 ? 11.781 -20.156 -3.709 1 92.5 37 GLU B C 1
ATOM 1498 O O . GLU B 1 37 ? 11.555 -21.109 -2.953 1 92.5 37 GLU B O 1
ATOM 1503 N N . GLU B 1 38 ? 11.906 -18.906 -3.303 1 90.81 38 GLU B N 1
ATOM 1504 C CA . GLU B 1 38 ? 11.82 -18.594 -1.879 1 90.81 38 GLU B CA 1
ATOM 1505 C C . GLU B 1 38 ? 10.461 -18.984 -1.309 1 90.81 38 GLU B C 1
ATOM 1507 O O . GLU B 1 38 ? 10.383 -19.594 -0.232 1 90.81 38 GLU B O 1
ATOM 1512 N N . THR B 1 39 ? 9.438 -18.625 -2.002 1 90.69 39 THR B N 1
ATOM 1513 C CA . THR B 1 39 ? 8.094 -18.984 -1.568 1 90.69 39 THR B CA 1
ATOM 1514 C C . THR B 1 39 ? 7.91 -20.5 -1.565 1 90.69 39 THR B C 1
ATOM 1516 O O . THR B 1 39 ? 7.32 -21.062 -0.637 1 90.69 39 THR B O 1
ATOM 1519 N N . TYR B 1 40 ? 8.414 -21.188 -2.512 1 91 40 TYR B N 1
ATOM 1520 C CA . TYR B 1 40 ? 8.352 -22.641 -2.609 1 91 40 TYR B CA 1
ATOM 1521 C C . TYR B 1 40 ? 8.992 -23.297 -1.39 1 91 40 TYR B C 1
ATOM 1523 O O . TYR B 1 40 ? 8.375 -24.141 -0.742 1 91 40 TYR B O 1
ATOM 1531 N N . LEU B 1 41 ? 10.188 -22.859 -1.089 1 90.38 41 LEU B N 1
ATOM 1532 C CA . LEU B 1 41 ? 10.922 -23.438 0.038 1 90.38 41 LEU B CA 1
ATOM 1533 C C . LEU B 1 41 ? 10.195 -23.156 1.351 1 90.38 41 LEU B C 1
ATOM 1535 O O . LEU B 1 41 ? 10.109 -24.031 2.213 1 90.38 41 LEU B O 1
ATOM 1539 N N . ARG B 1 42 ? 9.727 -21.969 1.415 1 89.62 42 ARG B N 1
ATOM 1540 C CA . ARG B 1 42 ? 9 -21.578 2.621 1 89.62 42 ARG B CA 1
ATOM 1541 C C . ARG B 1 42 ? 7.766 -22.453 2.818 1 89.62 42 ARG B C 1
ATOM 1543 O O . ARG B 1 42 ? 7.516 -22.953 3.92 1 89.62 42 ARG B O 1
ATOM 1550 N N . ILE B 1 43 ? 6.965 -22.641 1.794 1 88.25 43 ILE B N 1
ATOM 1551 C CA . ILE B 1 43 ? 5.762 -23.453 1.871 1 88.25 43 ILE B CA 1
ATOM 1552 C C . ILE B 1 43 ? 6.145 -24.906 2.197 1 88.25 43 ILE B C 1
ATOM 1554 O O . ILE B 1 43 ? 5.531 -25.531 3.059 1 88.25 43 ILE B O 1
ATOM 1558 N N . TYR B 1 44 ? 7.121 -25.422 1.528 1 89.12 44 TYR B N 1
ATOM 1559 C CA . TYR B 1 44 ? 7.57 -26.797 1.742 1 89.12 44 TYR B CA 1
ATOM 1560 C C . TYR B 1 44 ? 7.992 -27.016 3.191 1 89.12 44 TYR B C 1
ATOM 1562 O O . TYR B 1 44 ? 7.605 -28 3.814 1 89.12 44 TYR B O 1
ATOM 1570 N N . MET B 1 45 ? 8.773 -26.062 3.713 1 88.69 45 MET B N 1
ATOM 1571 C CA . MET B 1 45 ? 9.312 -26.172 5.066 1 88.69 45 MET B CA 1
ATOM 1572 C C . MET B 1 45 ? 8.203 -26.031 6.105 1 88.69 45 MET B C 1
ATOM 1574 O O . MET B 1 45 ? 8.188 -26.75 7.102 1 88.69 45 MET B O 1
ATOM 1578 N N . ASN B 1 46 ? 7.309 -25.125 5.891 1 87.75 46 ASN B N 1
ATOM 1579 C CA . ASN B 1 46 ? 6.238 -24.859 6.848 1 87.75 46 ASN B CA 1
ATOM 1580 C C . ASN B 1 46 ? 5.27 -26.031 6.941 1 87.75 46 ASN B C 1
ATOM 1582 O O . ASN B 1 46 ? 4.645 -26.25 7.984 1 87.75 46 ASN B O 1
ATOM 1586 N N . HIS B 1 47 ? 5.094 -26.766 5.867 1 87 47 HIS B N 1
ATOM 1587 C CA . HIS B 1 47 ? 4.125 -27.859 5.832 1 87 47 HIS B CA 1
ATOM 1588 C C . HIS B 1 47 ? 4.816 -29.203 5.914 1 87 47 HIS B C 1
ATOM 1590 O O . HIS B 1 47 ? 4.16 -30.25 5.875 1 87 47 HIS B O 1
ATOM 1596 N N . LEU B 1 48 ? 6.141 -29.219 6.062 1 87 48 LEU B N 1
ATOM 1597 C CA . LEU B 1 48 ? 6.945 -30.422 6.09 1 87 48 LEU B CA 1
ATOM 1598 C C . LEU B 1 48 ? 6.605 -31.328 4.91 1 87 48 LEU B C 1
ATOM 1600 O O . LEU B 1 48 ? 6.367 -32.531 5.09 1 87 48 LEU B O 1
ATOM 1604 N N . GLY B 1 49 ? 6.527 -30.719 3.824 1 87.56 49 GLY B N 1
ATOM 1605 C CA . GLY B 1 49 ? 6.141 -31.312 2.551 1 87.56 49 GLY B CA 1
ATOM 1606 C C . GLY B 1 49 ? 5.375 -30.359 1.659 1 87.56 49 GLY B C 1
ATOM 1607 O O . GLY B 1 49 ? 5.168 -29.188 2.02 1 87.56 49 GLY B O 1
ATOM 1608 N N . TRP B 1 50 ? 4.992 -30.859 0.502 1 90.56 50 TRP B N 1
ATOM 1609 C CA . TRP B 1 50 ? 4.277 -29.984 -0.428 1 90.56 50 TRP B CA 1
ATOM 1610 C C . TRP B 1 50 ? 2.77 -30.141 -0.27 1 90.56 50 TRP B C 1
ATOM 1612 O O . TRP B 1 50 ? 2.219 -31.219 -0.528 1 90.56 50 TRP B O 1
ATOM 1622 N N . PRO B 1 51 ? 2.092 -29.141 0.01 1 87.75 51 PRO B N 1
ATOM 1623 C CA . PRO B 1 51 ? 0.68 -29.281 0.377 1 87.75 51 PRO B CA 1
ATOM 1624 C C . PRO B 1 51 ? -0.257 -29.141 -0.821 1 87.75 51 PRO B C 1
ATOM 1626 O O . PRO B 1 51 ? -1.42 -29.547 -0.749 1 87.75 51 PRO B O 1
ATOM 1629 N N . ILE B 1 52 ? 0.155 -28.562 -1.863 1 89.06 52 ILE B N 1
ATOM 1630 C CA . ILE B 1 52 ? -0.707 -28.312 -3.014 1 89.06 52 ILE B CA 1
ATOM 1631 C C . ILE B 1 52 ? -0.572 -29.453 -4.016 1 89.06 52 ILE B C 1
ATOM 1633 O O . ILE B 1 52 ? 0.283 -29.406 -4.902 1 89.06 52 ILE B O 1
ATOM 1637 N N . THR B 1 53 ? -1.443 -30.422 -3.975 1 87.5 53 THR B N 1
ATOM 1638 C CA . THR B 1 53 ? -1.306 -31.625 -4.781 1 87.5 53 THR B CA 1
ATOM 1639 C C . THR B 1 53 ? -2.416 -31.719 -5.824 1 87.5 53 THR B C 1
ATOM 1641 O O . THR B 1 53 ? -2.316 -32.5 -6.785 1 87.5 53 THR B O 1
ATOM 1644 N N . ALA B 1 54 ? -3.455 -30.906 -5.719 1 87.12 54 ALA B N 1
ATOM 1645 C CA . ALA B 1 54 ? -4.641 -31.016 -6.566 1 87.12 54 ALA B CA 1
ATOM 1646 C C . ALA B 1 54 ? -4.477 -30.188 -7.84 1 87.12 54 ALA B C 1
ATOM 1648 O O . ALA B 1 54 ? -5.281 -30.297 -8.766 1 87.12 54 ALA B O 1
ATOM 1649 N N . LYS B 1 55 ? -3.449 -29.359 -7.867 1 90.19 55 LYS B N 1
ATOM 1650 C CA . LYS B 1 55 ? -3.246 -28.516 -9.039 1 90.19 55 LYS B CA 1
ATOM 1651 C C . LYS B 1 55 ? -1.761 -28.344 -9.344 1 90.19 55 LYS B C 1
ATOM 1653 O O . LYS B 1 55 ? -0.911 -28.641 -8.5 1 90.19 55 LYS B O 1
ATOM 1658 N N . GLU B 1 56 ? -1.536 -27.859 -10.492 1 92.44 56 GLU B N 1
ATOM 1659 C CA . GLU B 1 56 ? -0.157 -27.641 -10.922 1 92.44 56 GLU B CA 1
ATOM 1660 C C . GLU B 1 56 ? 0.448 -26.422 -10.242 1 92.44 56 GLU B C 1
ATOM 1662 O O . GLU B 1 56 ? -0.227 -25.406 -10.07 1 92.44 56 GLU B O 1
ATOM 1667 N N . THR B 1 57 ? 1.705 -26.578 -9.844 1 93.62 57 THR B N 1
ATOM 1668 C CA . THR B 1 57 ? 2.486 -25.469 -9.328 1 93.62 57 THR B CA 1
ATOM 1669 C C . THR B 1 57 ? 3.701 -25.203 -10.219 1 93.62 57 THR B C 1
ATOM 1671 O O . THR B 1 57 ? 4.449 -26.125 -10.539 1 93.62 57 THR B O 1
ATOM 1674 N N . LEU B 1 58 ? 3.812 -24 -10.648 1 94.19 58 LEU B N 1
ATOM 1675 C CA . LEU B 1 58 ? 4.992 -23.562 -11.375 1 94.19 58 LEU B CA 1
ATOM 1676 C C . LEU B 1 58 ? 5.93 -22.766 -10.461 1 94.19 58 LEU B C 1
ATOM 1678 O O . LEU B 1 58 ? 5.508 -21.812 -9.805 1 94.19 58 LEU B O 1
ATOM 1682 N N . VAL B 1 59 ? 7.172 -23.156 -10.438 1 94.69 59 VAL B N 1
ATOM 1683 C CA . VAL B 1 59 ? 8.18 -22.484 -9.617 1 94.69 59 VAL B CA 1
ATOM 1684 C C . VAL B 1 59 ? 9.25 -21.859 -10.516 1 94.69 59 VAL B C 1
ATOM 1686 O O . VAL B 1 59 ? 9.953 -22.578 -11.242 1 94.69 59 VAL B O 1
ATOM 1689 N N . VAL B 1 60 ? 9.312 -20.578 -10.477 1 94.81 60 VAL B N 1
ATOM 1690 C CA . VAL B 1 60 ? 10.367 -19.891 -11.211 1 94.81 60 VAL B CA 1
ATOM 1691 C C . VAL B 1 60 ? 11.641 -19.859 -10.375 1 94.81 60 VAL B C 1
ATOM 1693 O O . VAL B 1 60 ? 11.641 -19.375 -9.242 1 94.81 60 VAL B O 1
ATOM 1696 N N . THR B 1 61 ? 12.703 -20.344 -10.922 1 91.06 61 THR B N 1
ATOM 1697 C CA . THR B 1 61 ? 13.961 -20.453 -10.188 1 91.06 61 THR B CA 1
ATOM 1698 C C . THR B 1 61 ? 15.156 -20.312 -11.133 1 91.06 61 THR B C 1
ATOM 1700 O O . THR B 1 61 ? 15.016 -20.5 -12.336 1 91.06 61 THR B O 1
ATOM 1703 N N . ASN B 1 62 ? 16.281 -19.844 -10.641 1 83.25 62 ASN B N 1
ATOM 1704 C CA . ASN B 1 62 ? 17.516 -19.812 -11.398 1 83.25 62 ASN B CA 1
ATOM 1705 C C . ASN B 1 62 ? 18.359 -21.062 -11.148 1 83.25 62 ASN B C 1
ATOM 1707 O O . ASN B 1 62 ? 19.531 -21.125 -11.516 1 83.25 62 ASN B O 1
ATOM 1711 N N . GLY B 1 63 ? 17.891 -22.125 -10.633 1 74.19 63 GLY B N 1
ATOM 1712 C CA . GLY B 1 63 ? 18.672 -23.328 -10.438 1 74.19 63 GLY B CA 1
ATOM 1713 C C . GLY B 1 63 ? 18.438 -23.984 -9.094 1 74.19 63 GLY B C 1
ATOM 1714 O O . GLY B 1 63 ? 19.297 -24.703 -8.586 1 74.19 63 GLY B O 1
ATOM 1715 N N . GLY B 1 64 ? 17.328 -23.781 -8.547 1 67.94 64 GLY B N 1
ATOM 1716 C CA . GLY B 1 64 ? 17.172 -24.281 -7.195 1 67.94 64 GLY B CA 1
ATOM 1717 C C . GLY B 1 64 ? 16.781 -25.75 -7.152 1 67.94 64 GLY B C 1
ATOM 1718 O O . GLY B 1 64 ? 16.703 -26.406 -8.195 1 67.94 64 GLY B O 1
ATOM 1719 N N . ILE B 1 65 ? 16.656 -26.328 -6.027 1 67 65 ILE B N 1
ATOM 1720 C CA . ILE B 1 65 ? 16.438 -27.734 -5.707 1 67 65 ILE B CA 1
ATOM 1721 C C . ILE B 1 65 ? 14.953 -28.062 -5.812 1 67 65 ILE B C 1
ATOM 1723 O O . ILE B 1 65 ? 14.102 -27.328 -5.301 1 67 65 ILE B O 1
ATOM 1727 N N . ASP B 1 66 ? 14.625 -29.031 -6.66 1 78.62 66 ASP B N 1
ATOM 1728 C CA . ASP B 1 66 ? 13.289 -29.609 -6.691 1 78.62 66 ASP B CA 1
ATOM 1729 C C . ASP B 1 66 ? 13.117 -30.656 -5.59 1 78.62 66 ASP B C 1
ATOM 1731 O O . ASP B 1 66 ? 13.539 -31.797 -5.742 1 78.62 66 ASP B O 1
ATOM 1735 N N . LEU B 1 67 ? 12.531 -30.281 -4.461 1 79.44 67 LEU B N 1
ATOM 1736 C CA . LEU B 1 67 ? 12.32 -31.156 -3.314 1 79.44 67 LEU B CA 1
ATOM 1737 C C . LEU B 1 67 ? 11.07 -32.031 -3.508 1 79.44 67 LEU B C 1
ATOM 1739 O O . LEU B 1 67 ? 10.789 -32.906 -2.693 1 79.44 67 LEU B O 1
ATOM 1743 N N . THR B 1 68 ? 10.273 -31.766 -4.434 1 75.69 68 THR B N 1
ATOM 1744 C CA . THR B 1 68 ? 8.953 -32.375 -4.578 1 75.69 68 THR B CA 1
ATOM 1745 C C . THR B 1 68 ? 8.977 -33.438 -5.648 1 75.69 68 THR B C 1
ATOM 1747 O O . THR B 1 68 ? 7.934 -34.031 -5.969 1 75.69 68 THR B O 1
ATOM 1750 N N . GLU B 1 69 ? 9.945 -34 -5.977 1 69 69 GLU B N 1
ATOM 1751 C CA . GLU B 1 69 ? 10.016 -35.031 -7.016 1 69 69 GLU B CA 1
ATOM 1752 C C . GLU B 1 69 ? 8.656 -35.688 -7.238 1 69 69 GLU B C 1
ATOM 1754 O O . GLU B 1 69 ? 7.98 -36.062 -6.285 1 69 69 GLU B O 1
ATOM 1759 N N . ASN B 1 70 ? 7.977 -35.438 -8.344 1 65.88 70 ASN B N 1
ATOM 1760 C CA . ASN B 1 70 ? 6.801 -3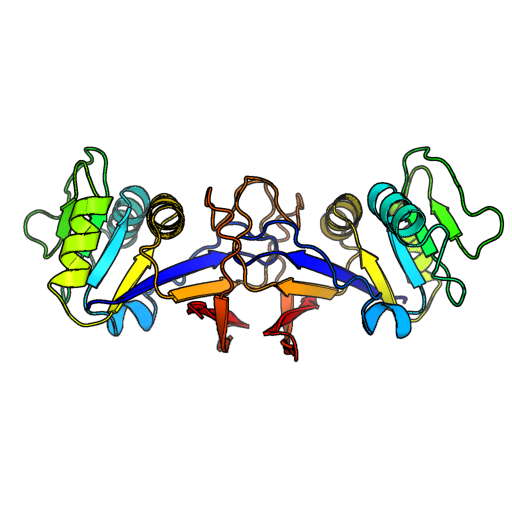6.156 -8.812 1 65.88 70 ASN B CA 1
ATOM 1761 C C . ASN B 1 70 ? 5.512 -35.469 -8.359 1 65.88 70 ASN B C 1
ATOM 1763 O O . ASN B 1 70 ? 4.43 -36.062 -8.453 1 65.88 70 ASN B O 1
ATOM 1767 N N . GLU B 1 71 ? 5.684 -34.438 -7.742 1 76.5 71 GLU B N 1
ATOM 1768 C CA . GLU B 1 71 ? 4.465 -33.719 -7.406 1 76.5 71 GLU B CA 1
ATOM 1769 C C . GLU B 1 71 ? 4.117 -32.688 -8.484 1 76.5 71 GLU B C 1
ATOM 1771 O O . GLU B 1 71 ? 4.879 -32.5 -9.43 1 76.5 71 GLU B O 1
ATOM 1776 N N . ARG B 1 72 ? 2.928 -32.5 -8.953 1 88.62 72 ARG B N 1
ATOM 1777 C CA . ARG B 1 72 ? 2.426 -31.531 -9.938 1 88.62 72 ARG B CA 1
ATOM 1778 C C . ARG B 1 72 ? 3.129 -30.188 -9.812 1 88.62 72 ARG B C 1
ATOM 1780 O O . ARG B 1 72 ? 2.484 -29.141 -9.859 1 88.62 72 ARG B O 1
ATOM 1787 N N . VAL B 1 73 ? 4.574 -30.266 -9.484 1 92.19 73 VAL B N 1
ATOM 1788 C CA . VAL B 1 73 ? 5.391 -29.062 -9.383 1 92.19 73 VAL B CA 1
ATOM 1789 C C . VAL B 1 73 ? 6.387 -29.016 -10.539 1 92.19 73 VAL B C 1
ATOM 1791 O O . VAL B 1 73 ? 7.137 -29.969 -10.766 1 92.19 73 VAL B O 1
ATOM 1794 N N . LYS B 1 74 ? 6.32 -28.047 -11.273 1 91.12 74 LYS B N 1
ATOM 1795 C CA . LYS B 1 74 ? 7.234 -27.812 -12.391 1 91.12 74 LYS B CA 1
ATOM 1796 C C . LYS B 1 74 ? 8.141 -26.625 -12.133 1 91.12 74 LYS B C 1
ATOM 1798 O O . LYS B 1 74 ? 7.66 -25.531 -11.805 1 91.12 74 LYS B O 1
ATOM 1803 N N . PHE B 1 75 ? 9.391 -26.75 -12.312 1 91.75 75 PHE B N 1
ATOM 1804 C CA . PHE B 1 75 ? 10.359 -25.672 -12.117 1 91.75 75 PHE B CA 1
ATOM 1805 C C . PHE B 1 75 ? 10.719 -25.016 -13.445 1 91.75 75 PHE B C 1
ATOM 1807 O O . PHE B 1 75 ? 11.102 -25.703 -14.398 1 91.75 75 PHE B O 1
ATOM 1814 N N . ILE B 1 76 ? 10.469 -23.859 -13.586 1 91.06 76 ILE B N 1
ATOM 1815 C CA . ILE B 1 76 ? 10.836 -23.078 -14.75 1 91.06 76 ILE B CA 1
ATOM 1816 C C . ILE B 1 76 ? 12.219 -22.469 -14.547 1 91.06 76 ILE B C 1
ATOM 1818 O O . ILE B 1 76 ? 12.406 -21.609 -13.688 1 91.06 76 ILE B O 1
ATOM 1822 N N . GLN B 1 77 ? 13.125 -23.047 -15.352 1 85.06 77 GLN B N 1
ATOM 1823 C CA . GLN B 1 77 ? 14.516 -22.594 -15.281 1 85.06 77 GLN B CA 1
ATOM 1824 C C . GLN B 1 77 ? 14.898 -21.797 -16.531 1 85.06 77 GLN B C 1
ATOM 1826 O O . GLN B 1 77 ? 14.523 -22.156 -17.641 1 85.06 77 GLN B O 1
ATOM 1831 N N . GLY B 1 78 ? 15.367 -20.609 -16.406 1 81 78 GLY B N 1
ATOM 1832 C CA . GLY B 1 78 ? 15.82 -19.828 -17.562 1 81 78 GLY B CA 1
ATOM 1833 C C . GLY B 1 78 ? 14.906 -18.672 -17.891 1 81 78 GLY B C 1
ATOM 1834 O O . GLY B 1 78 ? 14.609 -17.844 -17.031 1 81 78 GLY B O 1
ATOM 1835 N N . ASP B 1 79 ? 14.273 -18.844 -19.234 1 90.5 79 ASP B N 1
ATOM 1836 C CA . ASP B 1 79 ? 13.461 -17.734 -19.719 1 90.5 79 ASP B CA 1
ATOM 1837 C C . ASP B 1 79 ? 12.023 -17.844 -19.234 1 90.5 79 ASP B C 1
ATOM 1839 O O . ASP B 1 79 ? 11.133 -18.234 -19.984 1 90.5 79 ASP B O 1
ATOM 1843 N N . ALA B 1 80 ? 11.758 -17.516 -18.078 1 94 80 ALA B N 1
ATOM 1844 C CA . ALA B 1 80 ? 10.453 -17.609 -17.438 1 94 80 ALA B CA 1
ATOM 1845 C C . ALA B 1 80 ? 9.406 -16.781 -18.188 1 94 80 ALA B C 1
ATOM 1847 O O . ALA B 1 80 ? 8.258 -17.203 -18.312 1 94 80 ALA B O 1
ATOM 1848 N N . VAL B 1 81 ? 9.797 -15.688 -18.703 1 95.88 81 VAL B N 1
ATOM 1849 C CA . VAL B 1 81 ? 8.867 -14.789 -19.375 1 95.88 81 VAL B CA 1
ATOM 1850 C C . VAL B 1 81 ? 8.266 -15.484 -20.594 1 95.88 81 VAL B C 1
ATOM 1852 O O . VAL B 1 81 ? 7.043 -15.5 -20.766 1 95.88 81 VAL B O 1
ATOM 1855 N N . THR B 1 82 ? 9.109 -16.078 -21.422 1 95.81 82 THR B N 1
ATOM 1856 C CA . THR B 1 82 ? 8.648 -16.781 -22.625 1 95.81 82 THR B CA 1
ATOM 1857 C C . THR B 1 82 ? 7.746 -17.953 -22.234 1 95.81 82 THR B C 1
ATOM 1859 O O . THR B 1 82 ? 6.691 -18.156 -22.844 1 95.81 82 THR B O 1
ATOM 1862 N N . GLU B 1 83 ? 8.156 -18.672 -21.266 1 94.06 83 GLU B N 1
ATOM 1863 C CA . GLU B 1 83 ? 7.379 -19.828 -20.828 1 94.06 83 GLU B CA 1
ATOM 1864 C C . GLU B 1 83 ? 6.012 -19.422 -20.297 1 94.06 83 GLU B C 1
ATOM 1866 O O . GLU B 1 83 ? 5 -20.062 -20.594 1 94.06 83 GLU B O 1
ATOM 1871 N N . LEU B 1 84 ? 5.941 -18.422 -19.562 1 95.75 84 LEU B N 1
ATOM 1872 C CA . LEU B 1 84 ? 4.684 -17.938 -18.984 1 95.75 84 LEU B CA 1
ATOM 1873 C C . LEU B 1 84 ? 3.775 -17.375 -20.062 1 95.75 84 LEU B C 1
ATOM 1875 O O . LEU B 1 84 ? 2.555 -17.531 -20.016 1 95.75 84 LEU B O 1
ATOM 1879 N N . ARG B 1 85 ? 4.324 -16.688 -21 1 95.81 85 ARG B N 1
ATOM 1880 C CA . ARG B 1 85 ? 3.535 -16.188 -22.125 1 95.81 85 ARG B CA 1
ATOM 1881 C C . ARG B 1 85 ? 2.871 -17.328 -22.891 1 95.81 85 ARG B C 1
ATOM 1883 O O . ARG B 1 85 ? 1.69 -17.25 -23.234 1 95.81 85 ARG B O 1
ATOM 1890 N N . GLN B 1 86 ? 3.676 -18.312 -23.156 1 94.69 86 GLN B N 1
ATOM 1891 C CA . GLN B 1 86 ? 3.154 -19.5 -23.844 1 94.69 86 GLN B CA 1
ATOM 1892 C C . GLN B 1 86 ? 2.049 -20.172 -23.047 1 94.69 86 GLN B C 1
ATOM 1894 O O . GLN B 1 86 ? 1.027 -20.578 -23.594 1 94.69 86 GLN B O 1
ATOM 1899 N N . MET B 1 87 ? 2.305 -20.312 -21.766 1 93.12 87 MET B N 1
ATOM 1900 C CA . MET B 1 87 ? 1.309 -20.906 -20.875 1 93.12 87 MET B CA 1
ATOM 1901 C C . MET B 1 87 ? -0.007 -20.141 -20.938 1 93.12 87 MET B C 1
ATOM 1903 O O . MET B 1 87 ? -1.082 -20.734 -20.969 1 93.12 87 MET B O 1
ATOM 1907 N N . LYS B 1 88 ? 0.059 -18.828 -20.891 1 94.62 88 LYS B N 1
ATOM 1908 C CA . LYS B 1 88 ? -1.141 -18 -20.969 1 94.62 88 LYS B CA 1
ATOM 1909 C C . LYS B 1 88 ? -1.878 -18.234 -22.297 1 94.62 88 LYS B C 1
ATOM 1911 O O . LYS B 1 88 ? -3.105 -18.344 -22.312 1 94.62 88 LYS B O 1
ATOM 1916 N N . GLU B 1 89 ? -1.141 -18.328 -23.359 1 94.12 89 GLU B N 1
ATOM 1917 C CA . GLU B 1 89 ? -1.723 -18.484 -24.688 1 94.12 89 GLU B CA 1
ATOM 1918 C C . GLU B 1 89 ? -2.373 -19.859 -24.844 1 94.12 89 GLU B C 1
ATOM 1920 O O . GLU B 1 89 ? -3.4 -19.984 -25.516 1 94.12 89 GLU B O 1
ATOM 1925 N N . ASP B 1 90 ? -1.808 -20.828 -24.266 1 90 90 ASP B N 1
ATOM 1926 C CA . ASP B 1 90 ? -2.193 -22.219 -24.5 1 90 90 ASP B CA 1
ATOM 1927 C C . ASP B 1 90 ? -3.305 -22.656 -23.562 1 90 90 ASP B C 1
ATOM 1929 O O . ASP B 1 90 ? -3.879 -23.734 -23.719 1 90 90 ASP B O 1
ATOM 1933 N N . GLY B 1 91 ? -3.533 -21.812 -22.578 1 87.75 91 GLY B N 1
ATOM 1934 C CA . GLY B 1 91 ? -4.41 -22.344 -21.531 1 87.75 91 GLY B CA 1
ATOM 1935 C C . GLY B 1 91 ? -5.578 -21.422 -21.234 1 87.75 91 GLY B C 1
ATOM 1936 O O . GLY B 1 91 ? -5.777 -20.422 -21.906 1 87.75 91 GLY B O 1
ATOM 1937 N N . ASP B 1 92 ? -6.449 -22.062 -20.266 1 90.81 92 ASP B N 1
ATOM 1938 C CA . ASP B 1 92 ? -7.59 -21.312 -19.734 1 90.81 92 ASP B CA 1
ATOM 1939 C C . ASP B 1 92 ? -7.621 -21.375 -18.203 1 90.81 92 ASP B C 1
ATOM 1941 O O . ASP B 1 92 ? -6.875 -22.141 -17.594 1 90.81 92 ASP B O 1
ATOM 1945 N N . GLY B 1 93 ? -8.32 -20.438 -17.641 1 93 93 GLY B N 1
ATOM 1946 C CA . GLY B 1 93 ? -8.453 -20.422 -16.188 1 93 93 GLY B CA 1
ATOM 1947 C C . GLY B 1 93 ? -7.594 -19.359 -15.531 1 93 93 GLY B C 1
ATOM 1948 O O . GLY B 1 93 ? -7.074 -18.469 -16.203 1 93 93 GLY B O 1
ATOM 1949 N N . MET B 1 94 ? -7.508 -19.469 -14.219 1 94.19 94 MET B N 1
ATOM 1950 C CA . MET B 1 94 ? -6.812 -18.453 -13.438 1 94.19 94 MET B CA 1
ATOM 1951 C C . MET B 1 94 ? -5.578 -19.031 -12.758 1 94.19 94 MET B C 1
ATOM 1953 O O . MET B 1 94 ? -5.645 -20.109 -12.148 1 94.19 94 MET B O 1
ATOM 1957 N N . VAL B 1 95 ? -4.504 -18.422 -12.977 1 95.81 95 VAL B N 1
ATOM 1958 C CA . VAL B 1 95 ? -3.271 -18.688 -12.242 1 95.81 95 VAL B CA 1
ATOM 1959 C C . VAL B 1 95 ? -3.117 -17.688 -11.102 1 95.81 95 VAL B C 1
ATOM 1961 O O . VAL B 1 95 ? -3.275 -16.484 -11.297 1 95.81 95 VAL B O 1
ATOM 1964 N N . VAL B 1 96 ? -2.861 -18.125 -9.961 1 96 96 VAL B N 1
ATOM 1965 C CA . VAL B 1 96 ? -2.553 -17.234 -8.852 1 96 96 VAL B CA 1
ATOM 1966 C C . VAL B 1 96 ? -1.047 -17.234 -8.594 1 96 96 VAL B C 1
ATOM 1968 O O . VAL B 1 96 ? -0.418 -18.281 -8.531 1 96 96 VAL B O 1
ATOM 1971 N N . ALA B 1 97 ? -0.574 -16.078 -8.492 1 95.94 97 ALA B N 1
ATOM 1972 C CA . ALA B 1 97 ? 0.875 -15.914 -8.406 1 95.94 97 ALA B CA 1
ATOM 1973 C C . ALA B 1 97 ? 1.273 -15.242 -7.098 1 95.94 97 ALA B C 1
ATOM 1975 O O . ALA B 1 97 ? 0.612 -14.305 -6.648 1 95.94 97 ALA B O 1
ATOM 1976 N N . TYR B 1 98 ? 2.354 -15.742 -6.523 1 93.94 98 TYR B N 1
ATOM 1977 C CA . TYR B 1 98 ? 2.906 -15.203 -5.285 1 93.94 98 TYR B CA 1
ATOM 1978 C C . TYR B 1 98 ? 4.422 -15.078 -5.375 1 93.94 98 TYR B C 1
ATOM 1980 O O . TYR B 1 98 ? 5.078 -15.852 -6.078 1 93.94 98 TYR B O 1
ATOM 1988 N N . GLY B 1 99 ? 4.914 -14.086 -4.594 1 93.06 99 GLY B N 1
ATOM 1989 C CA . GLY B 1 99 ? 6.355 -13.977 -4.441 1 93.06 99 GLY B CA 1
ATOM 1990 C C . GLY B 1 99 ? 6.914 -12.664 -4.961 1 93.06 99 GLY B C 1
ATOM 1991 O O . GLY B 1 99 ? 6.438 -12.141 -5.969 1 93.06 99 GLY B O 1
ATOM 1992 N N . GLU B 1 100 ? 7.938 -12.18 -4.293 1 88.38 100 GLU B N 1
ATOM 1993 C CA . GLU B 1 100 ? 8.531 -10.891 -4.617 1 88.38 100 GLU B CA 1
ATOM 1994 C C . GLU B 1 100 ? 9.109 -10.883 -6.027 1 88.38 100 GLU B C 1
ATOM 1996 O O . GLU B 1 100 ? 8.859 -9.961 -6.809 1 88.38 100 GLU B O 1
ATOM 2001 N N . GLU B 1 101 ? 9.883 -11.906 -6.34 1 90.38 101 GLU B N 1
ATOM 2002 C CA . GLU B 1 101 ? 10.492 -11.977 -7.664 1 90.38 101 GLU B CA 1
ATOM 2003 C C . GLU B 1 101 ? 9.438 -12.133 -8.758 1 90.38 101 GLU B C 1
ATOM 2005 O O . GLU B 1 101 ? 9.609 -11.625 -9.867 1 90.38 101 GLU B O 1
ATOM 2010 N N . ILE B 1 102 ? 8.391 -12.867 -8.422 1 94.38 102 ILE B N 1
ATOM 2011 C CA . ILE B 1 102 ? 7.32 -13.117 -9.375 1 94.38 102 ILE B CA 1
ATOM 2012 C C . ILE B 1 102 ? 6.609 -11.805 -9.711 1 94.38 102 ILE B C 1
ATOM 2014 O O . ILE B 1 102 ? 6.25 -11.562 -10.867 1 94.38 102 ILE B O 1
ATOM 2018 N N . GLY B 1 103 ? 6.375 -10.992 -8.664 1 93.19 103 GLY B N 1
ATOM 2019 C CA . GLY B 1 103 ? 5.738 -9.703 -8.883 1 93.19 103 GLY B CA 1
ATOM 2020 C C . GLY B 1 103 ? 6.453 -8.852 -9.906 1 93.19 103 GLY B C 1
ATOM 2021 O O . GLY B 1 103 ? 5.848 -8.406 -10.883 1 93.19 103 GLY B O 1
ATOM 2022 N N . ALA B 1 104 ? 7.707 -8.672 -9.703 1 91.31 104 ALA B N 1
ATOM 2023 C CA . ALA B 1 104 ? 8.516 -7.863 -10.617 1 91.31 104 ALA B CA 1
ATOM 2024 C C . ALA B 1 104 ? 8.508 -8.453 -12.023 1 91.31 104 ALA B C 1
ATOM 2026 O O . ALA B 1 104 ? 8.336 -7.734 -13.008 1 91.31 104 ALA B O 1
ATOM 2027 N N . LEU B 1 105 ? 8.719 -9.734 -12.062 1 93 105 LEU B N 1
ATOM 2028 C CA . LEU B 1 105 ? 8.766 -10.438 -13.344 1 93 105 LEU B CA 1
ATOM 2029 C C . LEU B 1 105 ? 7.477 -10.234 -14.125 1 93 105 LEU B C 1
ATOM 2031 O O . LEU B 1 105 ? 7.512 -9.883 -15.305 1 93 105 LEU B O 1
ATOM 2035 N N . LEU B 1 106 ? 6.34 -10.453 -13.484 1 95.06 106 LEU B N 1
ATOM 2036 C CA . LEU B 1 106 ? 5.047 -10.359 -14.156 1 95.06 106 LEU B CA 1
ATOM 2037 C C . LEU B 1 106 ? 4.742 -8.922 -14.562 1 95.06 106 LEU B C 1
ATOM 2039 O O . LEU B 1 106 ? 4.293 -8.68 -15.688 1 95.06 106 LEU B O 1
ATOM 2043 N N . LEU B 1 107 ? 4.953 -7.977 -13.656 1 93.19 107 LEU B N 1
ATOM 2044 C CA . LEU B 1 107 ? 4.57 -6.59 -13.898 1 93.19 107 LEU B CA 1
ATOM 2045 C C . LEU B 1 107 ? 5.492 -5.945 -14.93 1 93.19 107 LEU B C 1
ATOM 2047 O O . LEU B 1 107 ? 5.027 -5.23 -15.82 1 93.19 107 LEU B O 1
ATOM 2051 N N . ASP B 1 108 ? 6.781 -6.215 -14.859 1 91.81 108 ASP B N 1
ATOM 2052 C CA . ASP B 1 108 ? 7.746 -5.621 -15.781 1 91.81 108 ASP B CA 1
ATOM 2053 C C . ASP B 1 108 ? 7.535 -6.141 -17.203 1 91.81 108 ASP B C 1
ATOM 2055 O O . ASP B 1 108 ? 7.973 -5.512 -18.172 1 91.81 108 ASP B O 1
ATOM 2059 N N . ASN B 1 109 ? 6.859 -7.234 -17.312 1 92.75 109 ASN B N 1
ATOM 2060 C CA . ASN B 1 109 ? 6.699 -7.836 -18.641 1 92.75 109 ASN B CA 1
ATOM 2061 C C . ASN B 1 109 ? 5.238 -7.852 -19.062 1 92.75 109 ASN B C 1
ATOM 2063 O O . ASN B 1 109 ? 4.891 -8.492 -20.062 1 92.75 109 ASN B O 1
ATOM 2067 N N . GLY B 1 110 ? 4.348 -7.266 -18.281 1 91.62 110 GLY B N 1
ATOM 2068 C CA . GLY B 1 110 ? 2.951 -7.117 -18.656 1 91.62 110 GLY B CA 1
ATOM 2069 C C . GLY B 1 110 ? 2.18 -8.422 -18.609 1 91.62 110 GLY B C 1
ATOM 2070 O O . GLY B 1 110 ? 1.246 -8.617 -19.391 1 91.62 110 GLY B O 1
ATOM 2071 N N . LEU B 1 111 ? 2.561 -9.289 -17.781 1 94.44 111 LEU B N 1
ATOM 2072 C CA . LEU B 1 111 ? 1.986 -10.633 -17.781 1 94.44 111 LEU B CA 1
ATOM 2073 C C . LEU B 1 111 ? 0.865 -10.75 -16.75 1 94.44 111 LEU B C 1
ATOM 2075 O O . LEU B 1 111 ? 0.048 -11.664 -16.812 1 94.44 111 LEU B O 1
ATOM 2079 N N . ALA B 1 112 ? 0.798 -9.875 -15.789 1 95.31 112 ALA B N 1
ATOM 2080 C CA . ALA B 1 112 ? -0.272 -9.914 -14.797 1 95.31 112 ALA B CA 1
ATOM 2081 C C . ALA B 1 112 ? -1.558 -9.305 -15.352 1 95.31 112 ALA B C 1
ATOM 2083 O O . ALA B 1 112 ? -1.538 -8.211 -15.922 1 95.31 112 ALA B O 1
ATOM 2084 N N . ASP B 1 113 ? -2.668 -9.961 -15.133 1 95.62 113 ASP B N 1
ATOM 2085 C CA . ASP B 1 113 ? -3.973 -9.461 -15.555 1 95.62 113 ASP B CA 1
ATOM 2086 C C . ASP B 1 113 ? -4.715 -8.805 -14.391 1 95.62 113 ASP B C 1
ATOM 2088 O O . ASP B 1 113 ? -5.551 -7.922 -14.602 1 95.62 113 ASP B O 1
ATOM 2092 N N . GLU B 1 114 ? -4.434 -9.297 -13.242 1 96.69 114 GLU B N 1
ATOM 2093 C CA . GLU B 1 114 ? -5 -8.773 -12 1 96.69 114 GLU B CA 1
ATOM 2094 C C . GLU B 1 114 ? -3.943 -8.68 -10.906 1 96.69 114 GLU B C 1
ATOM 2096 O O . GLU B 1 114 ? -3.012 -9.484 -10.867 1 96.69 114 GLU B O 1
ATOM 2101 N N . ILE B 1 115 ? -4.098 -7.719 -10.078 1 96.31 115 ILE B N 1
ATOM 2102 C CA . ILE B 1 115 ? -3.316 -7.586 -8.852 1 96.31 115 ILE B CA 1
ATOM 2103 C C . ILE B 1 115 ? -4.25 -7.57 -7.648 1 96.31 115 ILE B C 1
ATOM 2105 O O . ILE B 1 115 ? -5.129 -6.711 -7.547 1 96.31 115 ILE B O 1
ATOM 2109 N N . THR B 1 116 ? -4.121 -8.5 -6.812 1 96.44 116 THR B N 1
ATOM 2110 C CA . THR B 1 116 ? -4.863 -8.539 -5.559 1 96.44 116 THR B CA 1
ATOM 2111 C C . THR B 1 116 ? -3.973 -8.148 -4.387 1 96.44 116 THR B C 1
ATOM 2113 O O . THR B 1 116 ? -3.018 -8.852 -4.062 1 96.44 116 THR B O 1
ATOM 2116 N N . VAL B 1 117 ? -4.301 -7.086 -3.807 1 96.94 117 VAL B N 1
ATOM 2117 C CA . VAL B 1 117 ? -3.535 -6.598 -2.662 1 96.94 117 VAL B CA 1
ATOM 2118 C C . VAL B 1 117 ? -4.332 -6.82 -1.378 1 96.94 117 VAL B C 1
ATOM 2120 O O . VAL B 1 117 ? -5.449 -6.32 -1.238 1 96.94 117 VAL B O 1
ATOM 2123 N N . THR B 1 118 ? -3.791 -7.578 -0.512 1 95.94 118 THR B N 1
ATOM 2124 C CA . THR B 1 118 ? -4.348 -7.766 0.823 1 95.94 118 THR B CA 1
ATOM 2125 C C . THR B 1 118 ? -3.498 -7.047 1.868 1 95.94 118 THR B C 1
ATOM 2127 O O . THR B 1 118 ? -2.336 -7.402 2.078 1 95.94 118 THR B O 1
ATOM 2130 N N . THR B 1 119 ? -4.062 -6.113 2.5 1 96.19 119 THR B N 1
ATOM 2131 C CA . THR B 1 119 ? -3.344 -5.32 3.494 1 96.19 119 THR B CA 1
ATOM 2132 C C . THR B 1 119 ? -3.709 -5.766 4.906 1 96.19 119 THR B C 1
ATOM 2134 O O . THR B 1 119 ? -4.875 -5.688 5.305 1 96.19 119 THR B O 1
ATOM 2137 N N . VAL B 1 120 ? -2.748 -6.281 5.598 1 94 120 VAL B N 1
ATOM 2138 C CA . VAL B 1 120 ? -2.881 -6.531 7.027 1 94 120 VAL B CA 1
ATOM 2139 C C . VAL B 1 120 ? -2.793 -5.215 7.793 1 94 120 VAL B C 1
ATOM 2141 O O . VAL B 1 120 ? -1.868 -4.426 7.582 1 94 120 VAL B O 1
ATOM 2144 N N . PRO B 1 121 ? -3.746 -4.945 8.625 1 94.31 121 PRO B N 1
ATOM 2145 C CA . PRO B 1 121 ? -3.783 -3.627 9.258 1 94.31 121 PRO B CA 1
ATOM 2146 C C . PRO B 1 121 ? -2.793 -3.5 10.414 1 94.31 121 PRO B C 1
ATOM 2148 O O . PRO B 1 121 ? -3.197 -3.277 11.555 1 94.31 121 PRO B O 1
ATOM 2151 N N . VAL B 1 122 ? -1.549 -3.582 10.102 1 93.19 122 VAL B N 1
ATOM 2152 C CA . VAL B 1 122 ? -0.437 -3.402 11.023 1 93.19 122 VAL B CA 1
ATOM 2153 C C . VAL B 1 122 ? 0.661 -2.572 10.367 1 93.19 122 VAL B C 1
ATOM 2155 O O . VAL B 1 122 ? 0.646 -2.369 9.148 1 93.19 122 VAL B O 1
ATOM 2158 N N . LEU B 1 123 ? 1.475 -2.082 11.227 1 93.19 123 LEU B N 1
ATOM 2159 C CA . LEU B 1 123 ? 2.723 -1.481 10.766 1 93.19 123 LEU B CA 1
ATOM 2160 C C . LEU B 1 123 ? 3.904 -2.402 11.055 1 93.19 123 LEU B C 1
ATOM 2162 O O . LEU B 1 123 ? 4.105 -2.83 12.195 1 93.19 123 LEU B O 1
ATOM 2166 N N . ILE B 1 124 ? 4.637 -2.758 10.133 1 90.69 124 ILE B N 1
ATOM 2167 C CA . ILE B 1 124 ? 5.758 -3.68 10.297 1 90.69 124 ILE B CA 1
ATOM 2168 C C . ILE B 1 124 ? 7.066 -2.898 10.336 1 90.69 124 ILE B C 1
ATOM 2170 O O . ILE B 1 124 ? 7.988 -3.252 11.078 1 90.69 124 ILE B O 1
ATOM 2174 N N . GLY B 1 125 ? 7.02 -1.774 9.625 1 87.38 125 GLY B N 1
ATOM 2175 C CA . GLY B 1 125 ? 8.242 -0.984 9.594 1 87.38 125 GLY B CA 1
ATOM 2176 C C . GLY B 1 125 ? 9.336 -1.611 8.75 1 87.38 125 GLY B C 1
ATOM 2177 O O . GLY B 1 125 ? 9.266 -2.797 8.414 1 87.38 125 GLY B O 1
ATOM 2178 N N . GLY B 1 126 ? 10.336 -0.731 8.336 1 82.56 126 GLY B N 1
ATOM 2179 C CA . GLY B 1 126 ? 11.453 -1.193 7.531 1 82.56 126 GLY B CA 1
ATOM 2180 C C . GLY B 1 126 ? 11.453 -0.626 6.121 1 82.56 126 GLY B C 1
ATOM 2181 O O . GLY B 1 126 ? 10.562 0.149 5.762 1 82.56 126 GLY B O 1
ATOM 2182 N N . GLY B 1 127 ? 12.398 -0.992 5.293 1 79.12 127 GLY B N 1
ATOM 2183 C CA . GLY B 1 127 ? 12.594 -0.395 3.982 1 79.12 127 GLY B CA 1
ATOM 2184 C C . GLY B 1 127 ? 12.164 -1.304 2.846 1 79.12 127 GLY B C 1
ATOM 2185 O O . GLY B 1 127 ? 12.094 -0.874 1.691 1 79.12 127 GLY B O 1
ATOM 2186 N N . GLU B 1 128 ? 11.734 -2.586 3.201 1 88.19 128 GLU B N 1
ATOM 2187 C CA . GLU B 1 128 ? 11.414 -3.512 2.117 1 88.19 128 GLU B CA 1
ATOM 2188 C C . GLU B 1 128 ? 9.984 -3.311 1.624 1 88.19 128 GLU B C 1
ATOM 2190 O O . GLU B 1 128 ? 9.07 -3.129 2.426 1 88.19 128 GLU B O 1
ATOM 2195 N N . LYS B 1 129 ? 9.781 -3.359 0.353 1 93.31 129 LYS B N 1
ATOM 2196 C CA . LYS B 1 129 ? 8.461 -3.27 -0.268 1 93.31 129 LYS B CA 1
ATOM 2197 C C . LYS B 1 129 ? 7.883 -4.656 -0.535 1 93.31 129 LYS B C 1
ATOM 2199 O O . LYS B 1 129 ? 8.609 -5.566 -0.941 1 93.31 129 LYS B O 1
ATOM 2204 N N . ALA B 1 130 ? 6.578 -4.75 -0.307 1 93.69 130 ALA B N 1
ATOM 2205 C CA . ALA B 1 130 ? 5.902 -6.012 -0.588 1 93.69 130 ALA B CA 1
ATOM 2206 C C . ALA B 1 130 ? 5.809 -6.262 -2.09 1 93.69 130 ALA B C 1
ATOM 2208 O O . ALA B 1 130 ? 5.781 -7.41 -2.535 1 93.69 130 ALA B O 1
ATOM 2209 N N . LEU B 1 131 ? 5.668 -5.188 -2.873 1 94.06 131 LEU B N 1
ATOM 2210 C CA . LEU B 1 131 ? 5.574 -5.266 -4.328 1 94.06 131 LEU B CA 1
ATOM 2211 C C . LEU B 1 131 ? 6.559 -4.305 -4.984 1 94.06 131 LEU B C 1
ATOM 2213 O O . LEU B 1 131 ? 6.445 -3.088 -4.824 1 94.06 131 LEU B O 1
ATOM 2217 N N . GLU B 1 132 ? 7.449 -4.863 -5.652 1 88.94 132 GLU B N 1
ATOM 2218 C CA . GLU B 1 132 ? 8.422 -4.066 -6.391 1 88.94 132 GLU B CA 1
ATOM 2219 C C . GLU B 1 132 ? 8.328 -4.328 -7.891 1 88.94 132 GLU B C 1
ATOM 2221 O O . GLU B 1 132 ? 8.109 -5.469 -8.312 1 88.94 132 GLU B O 1
ATOM 2226 N N . CYS B 1 133 ? 8.367 -3.295 -8.586 1 84.75 133 CYS B N 1
ATOM 2227 C CA . CYS B 1 133 ? 8.438 -3.408 -10.031 1 84.75 133 CYS B CA 1
ATOM 2228 C C . CYS B 1 133 ? 9.219 -2.244 -10.633 1 84.75 133 CYS B C 1
ATOM 2230 O O . CYS B 1 133 ? 9.508 -1.264 -9.945 1 84.75 133 CYS B O 1
ATOM 2232 N N . GLY B 1 134 ? 9.734 -2.473 -11.742 1 79.19 134 GLY B N 1
ATOM 2233 C CA . GLY B 1 134 ? 10.5 -1.439 -12.422 1 79.19 134 GLY B CA 1
ATOM 2234 C C . GLY B 1 134 ? 9.672 -0.617 -13.391 1 79.19 134 GLY B C 1
ATOM 2235 O O . GLY B 1 134 ? 10.172 0.338 -13.984 1 79.19 134 GLY B O 1
ATOM 2236 N N . LEU B 1 135 ? 8.5 -1.061 -13.531 1 71.75 135 LEU B N 1
ATOM 2237 C CA . LEU B 1 135 ? 7.656 -0.485 -14.578 1 71.75 135 LEU B CA 1
ATOM 2238 C C . LEU B 1 135 ? 6.906 0.739 -14.062 1 71.75 135 LEU B C 1
ATOM 2240 O O . LEU B 1 135 ? 6.379 0.724 -12.945 1 71.75 135 LEU B O 1
ATOM 2244 N N . ASN B 1 136 ? 7.156 1.795 -14.633 1 68.44 136 ASN B N 1
ATOM 2245 C CA . ASN B 1 136 ? 6.188 2.883 -14.57 1 68.44 136 ASN B CA 1
ATOM 2246 C C . ASN B 1 136 ? 5.281 2.896 -15.797 1 68.44 136 ASN B C 1
ATOM 2248 O O . ASN B 1 136 ? 5.691 3.344 -16.875 1 68.44 136 ASN B O 1
ATOM 2252 N N . ASP B 1 137 ? 4.27 1.986 -15.75 1 63.34 137 ASP B N 1
ATOM 2253 C CA . ASP B 1 137 ? 3.506 1.677 -16.953 1 63.34 137 ASP B CA 1
ATOM 2254 C C . ASP B 1 137 ? 2.58 2.832 -17.328 1 63.34 137 ASP B C 1
ATOM 2256 O O . ASP B 1 137 ? 2.002 2.842 -18.422 1 63.34 137 ASP B O 1
ATOM 2260 N N . GLY B 1 138 ? 2.662 3.893 -16.484 1 62.88 138 GLY B N 1
ATOM 2261 C CA . GLY B 1 138 ? 1.681 4.922 -16.781 1 62.88 138 GLY B CA 1
ATOM 2262 C C . GLY B 1 138 ? 0.283 4.371 -16.984 1 62.88 138 GLY B C 1
ATOM 2263 O O . GLY B 1 138 ? -0.625 5.105 -17.391 1 62.88 138 GLY B O 1
ATOM 2264 N N . ARG B 1 139 ? 0.257 2.943 -16.984 1 63.44 139 ARG B N 1
ATOM 2265 C CA . ARG B 1 139 ? -1.011 2.301 -17.312 1 63.44 139 ARG B CA 1
ATOM 2266 C C . ARG B 1 139 ? -1.97 2.338 -16.125 1 63.44 139 ARG B C 1
ATOM 2268 O O . ARG B 1 139 ? -1.546 2.215 -14.977 1 63.44 139 ARG B O 1
ATOM 2275 N N . ALA B 1 140 ? -3.102 2.617 -16.484 1 77.5 140 ALA B N 1
ATOM 2276 C CA . ALA B 1 140 ? -4.152 2.744 -15.469 1 77.5 140 ALA B CA 1
ATOM 2277 C C . ALA B 1 140 ? -4.793 1.392 -15.172 1 77.5 140 ALA B C 1
ATOM 2279 O O . ALA B 1 140 ? -5.062 0.61 -16.094 1 77.5 140 ALA B O 1
ATOM 2280 N N . TRP B 1 141 ? -4.77 0.97 -14.078 1 94 141 TRP B N 1
ATOM 2281 C CA . TRP B 1 141 ? -5.559 -0.103 -13.484 1 94 141 TRP B CA 1
ATOM 2282 C C . TRP B 1 141 ? -6.879 0.433 -12.938 1 94 141 TRP B C 1
ATOM 2284 O O . TRP B 1 141 ? -7.043 1.644 -12.766 1 94 141 TRP B O 1
ATOM 2294 N N . ILE B 1 142 ? -7.832 -0.5 -12.844 1 96.31 142 ILE B N 1
ATOM 2295 C CA . ILE B 1 142 ? -9.094 -0.12 -12.219 1 96.31 142 ILE B CA 1
ATOM 2296 C C . ILE B 1 142 ? -9.367 -1.021 -11.023 1 96.31 142 ILE B C 1
ATOM 2298 O O . ILE B 1 142 ? -8.992 -2.195 -11.016 1 96.31 142 ILE B O 1
ATOM 2302 N N . VAL B 1 143 ? -10.055 -0.476 -10.016 1 97.94 143 VAL B N 1
ATOM 2303 C CA . VAL B 1 143 ? -10.477 -1.28 -8.875 1 97.94 143 VAL B CA 1
ATOM 2304 C C . VAL B 1 143 ? -11.672 -2.145 -9.273 1 97.94 143 VAL B C 1
ATOM 2306 O O . VAL B 1 143 ? -12.734 -1.625 -9.617 1 97.94 143 VAL B O 1
ATOM 2309 N N . ARG B 1 144 ? -11.492 -3.396 -9.227 1 97.81 144 ARG B N 1
ATOM 2310 C CA . ARG B 1 144 ? -12.57 -4.32 -9.578 1 97.81 144 ARG B CA 1
ATOM 2311 C C . ARG B 1 144 ? -13.422 -4.652 -8.359 1 97.81 144 ARG B C 1
ATOM 2313 O O . ARG B 1 144 ? -14.641 -4.824 -8.477 1 97.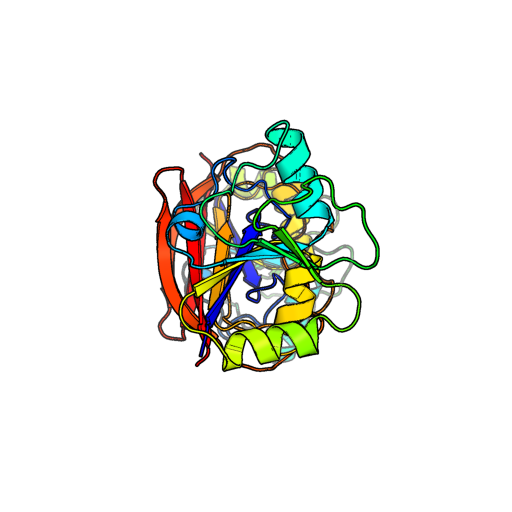81 144 ARG B O 1
ATOM 2320 N N . SER B 1 145 ? -12.812 -4.746 -7.277 1 97.38 145 SER B N 1
ATOM 2321 C CA . SER B 1 145 ? -13.508 -5.02 -6.02 1 97.38 145 SER B CA 1
ATOM 2322 C C . SER B 1 145 ? -12.648 -4.633 -4.82 1 97.38 145 SER B C 1
ATOM 2324 O O . SER B 1 145 ? -11.43 -4.484 -4.945 1 97.38 145 SER B O 1
ATOM 2326 N N . ASN B 1 146 ? -13.266 -4.379 -3.736 1 97.62 146 ASN B N 1
ATOM 2327 C CA . ASN B 1 146 ? -12.648 -4.109 -2.441 1 97.62 146 ASN B CA 1
ATOM 2328 C C . ASN B 1 146 ? -13.523 -4.59 -1.29 1 97.62 146 ASN B C 1
ATOM 2330 O O . ASN B 1 146 ? -14.75 -4.473 -1.347 1 97.62 146 ASN B O 1
ATOM 2334 N N . LYS B 1 147 ? -12.891 -5.211 -0.345 1 96.25 147 LYS B N 1
ATOM 2335 C CA . LYS B 1 147 ? -13.648 -5.734 0.786 1 96.25 147 LYS B CA 1
ATOM 2336 C C . LYS B 1 147 ? -12.766 -5.883 2.021 1 96.25 147 LYS B C 1
ATOM 2338 O O . LYS B 1 147 ? -11.602 -6.266 1.914 1 96.25 147 LYS B O 1
ATOM 2343 N N . VAL B 1 148 ? -13.375 -5.566 3.146 1 97.06 148 VAL B N 1
ATOM 2344 C CA . VAL B 1 148 ? -12.75 -5.926 4.414 1 97.06 148 VAL B CA 1
ATOM 2345 C C . VAL B 1 148 ? -13.07 -7.379 4.754 1 97.06 148 VAL B C 1
ATOM 2347 O O . VAL B 1 148 ? -14.234 -7.758 4.848 1 97.06 148 VAL B O 1
ATOM 2350 N N . LEU B 1 149 ? -12.078 -8.141 4.91 1 93.62 149 LEU B N 1
ATOM 2351 C CA . LEU B 1 149 ? -12.258 -9.562 5.203 1 93.62 149 LEU B CA 1
ATOM 2352 C C . LEU B 1 149 ? -12.68 -9.766 6.652 1 93.62 149 LEU B C 1
ATOM 2354 O O . LEU B 1 149 ? -12.594 -8.844 7.465 1 93.62 149 LEU B O 1
ATOM 2358 N N . VAL B 1 150 ? -13.07 -10.953 7.039 1 90.56 150 VAL B N 1
ATOM 2359 C CA . VAL B 1 150 ? -13.602 -11.273 8.359 1 90.56 150 VAL B CA 1
ATOM 2360 C C . VAL B 1 150 ? -12.516 -11.07 9.414 1 90.56 150 VAL B C 1
ATOM 2362 O O . VAL B 1 150 ? -12.797 -10.641 10.531 1 90.56 150 VAL B O 1
ATOM 2365 N N . ASP B 1 151 ? -11.32 -11.227 9.016 1 90.69 151 ASP B N 1
ATOM 2366 C CA . ASP B 1 151 ? -10.219 -11.109 9.969 1 90.69 151 ASP B CA 1
ATOM 2367 C C . ASP B 1 151 ? -9.664 -9.688 10.008 1 90.69 151 ASP B C 1
ATOM 2369 O O . ASP B 1 151 ? -8.625 -9.438 10.609 1 90.69 151 ASP B O 1
ATOM 2373 N N . GLY B 1 152 ? -10.312 -8.836 9.281 1 92.81 152 GLY B N 1
ATOM 2374 C CA . GLY B 1 152 ? -10 -7.422 9.398 1 92.81 152 GLY B CA 1
ATOM 2375 C C . GLY B 1 152 ? -9.062 -6.922 8.312 1 92.81 152 GLY B C 1
ATOM 2376 O O . GLY B 1 152 ? -8.805 -5.723 8.211 1 92.81 152 GLY B O 1
ATOM 2377 N N . LYS B 1 153 ? -8.562 -7.785 7.48 1 95.25 153 LYS B N 1
ATOM 2378 C CA . LYS B 1 153 ? -7.684 -7.379 6.391 1 95.25 153 LYS B CA 1
ATOM 2379 C C . LYS B 1 153 ? -8.461 -6.664 5.289 1 95.25 153 LYS B C 1
ATOM 2381 O O . LYS B 1 153 ? -9.648 -6.945 5.078 1 95.25 153 LYS B O 1
ATOM 2386 N N . MET B 1 154 ? -7.777 -5.773 4.617 1 97.19 154 MET B N 1
ATOM 2387 C CA . MET B 1 154 ? -8.367 -5.086 3.471 1 97.19 154 MET B CA 1
ATOM 2388 C C . MET B 1 154 ? -7.883 -5.699 2.16 1 97.19 154 MET B C 1
ATOM 2390 O O . MET B 1 154 ? -6.68 -5.738 1.894 1 97.19 154 MET B O 1
ATOM 2394 N N . ARG B 1 155 ? -8.797 -6.203 1.374 1 96.75 155 ARG B N 1
ATOM 2395 C CA . ARG B 1 155 ? -8.422 -6.77 0.083 1 96.75 155 ARG B CA 1
ATOM 2396 C C . ARG B 1 155 ? -8.945 -5.914 -1.064 1 96.75 155 ARG B C 1
ATOM 2398 O O . ARG B 1 155 ? -10.125 -5.559 -1.094 1 96.75 155 ARG B O 1
ATOM 2405 N N . THR B 1 156 ? -8.125 -5.535 -1.958 1 98.06 156 THR B N 1
ATOM 2406 C CA . THR B 1 156 ? -8.469 -4.812 -3.174 1 98.06 156 THR B CA 1
ATOM 2407 C C . THR B 1 156 ? -7.977 -5.559 -4.41 1 98.06 156 THR B C 1
ATOM 2409 O O . THR B 1 156 ? -6.832 -6.016 -4.449 1 98.06 156 THR B O 1
ATOM 2412 N N . VAL B 1 157 ? -8.836 -5.711 -5.344 1 97.5 157 VAL B N 1
ATOM 2413 C CA . VAL B 1 157 ? -8.484 -6.34 -6.609 1 97.5 157 VAL B CA 1
ATOM 2414 C C . VAL B 1 157 ? -8.414 -5.285 -7.711 1 97.5 157 VAL B C 1
ATOM 2416 O O . VAL B 1 157 ? -9.383 -4.551 -7.934 1 97.5 157 VAL B O 1
ATOM 2419 N N . TYR B 1 158 ? -7.281 -5.25 -8.289 1 97.44 158 TYR B N 1
ATOM 2420 C CA . TYR B 1 158 ? -7.078 -4.363 -9.43 1 97.44 158 TYR B CA 1
ATOM 2421 C C . TYR B 1 158 ? -7.043 -5.156 -10.734 1 97.44 158 TYR B C 1
ATOM 2423 O O . TYR B 1 158 ? -6.453 -6.238 -10.797 1 97.44 158 TYR B O 1
ATOM 2431 N N . GLY B 1 159 ? -7.707 -4.645 -11.758 1 96.38 159 GLY B N 1
ATOM 2432 C CA . GLY B 1 159 ? -7.652 -5.203 -13.094 1 96.38 159 GLY B CA 1
ATOM 2433 C C . GLY B 1 159 ? -7.191 -4.207 -14.141 1 96.38 159 GLY B C 1
ATOM 2434 O O . GLY B 1 159 ? -7.199 -2.996 -13.898 1 96.38 159 GLY B O 1
ATOM 2435 N N . LYS B 1 160 ? -6.762 -4.695 -15.242 1 89.81 160 LYS B N 1
ATOM 2436 C CA . LYS B 1 160 ? -6.355 -3.814 -16.344 1 89.81 160 LYS B CA 1
ATOM 2437 C C . LYS B 1 160 ? -7.566 -3.146 -16.984 1 89.81 160 LYS B C 1
ATOM 2439 O O . LYS B 1 160 ? -8.664 -3.707 -16.984 1 89.81 160 LYS B O 1
ATOM 2444 N N . VAL B 1 161 ? -7.324 -1.867 -17.297 1 81.94 161 VAL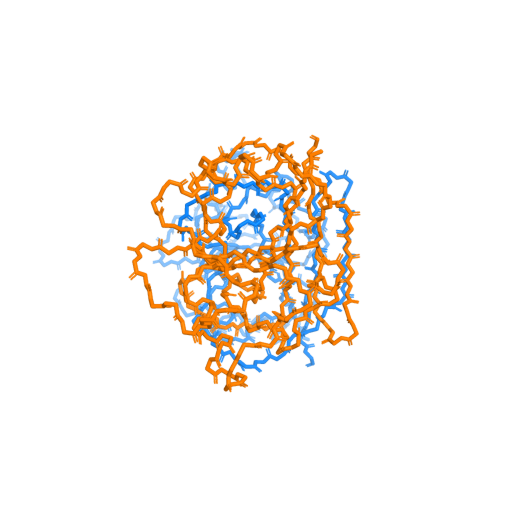 B N 1
ATOM 2445 C CA . VAL B 1 161 ? -8.375 -1.154 -18.016 1 81.94 161 VAL B CA 1
ATOM 2446 C C . VAL B 1 161 ? -8.617 -1.812 -19.375 1 81.94 161 VAL B C 1
ATOM 2448 O O . VAL B 1 161 ? -7.668 -2.242 -20.031 1 81.94 161 VAL B O 1
#

pLDDT: mean 88.99, std 9.6, range [50.53, 98.12]

Nearest PDB structures (foldseek):
  7xh2-assembly1_A  TM=7.906E-01  e=7.833E-13  Pseudomonas fluorescens
  2xw7-assembly1_B  TM=7.611E-01  e=8.328E-10  Mycolicibacterium smegmatis
  2bl9-assembly1_A  TM=6.339E-01  e=4.438E-07  Plasmodium vivax
  2blb-assembly1_A  TM=6.460E-01  e=1.004E-06  Plasmodium vivax
  1j3j-assembly1_A  TM=6.514E-01  e=7.485E-06  Plasmodium falciparum

Secondary structure (DSSP, 8-state):
--EEEEEEEEETTS-B----SS--HHHHH-SEEEEEHHHHHHHHHHHTS----SSEEEEEESS----STTSSEEEEES-HHHHHHHHHHH--SEEEE--HHHHHHHHHTT--SEEEEEEESB---SS--SS--S----PBEEEEEEEE-TTS-EEEEEEE-/--EEEEEEEEETTS-B-PPPSS--HHHHH-SEEEEEHHHHHHHHHHHTS----SSEEEEEESS----STTSSEEEEES-HHHHHHHHHHH--SEEEE--HHHHHHHHHTT--SEEEEEEESB---SS--SS-------PBEEEEEEEE-TTS-EEEEEEE-

InterPro domains:
  IPR002734 Bacterial bifunctional deaminase-reductase, C-terminal [PF01872] (54-129)
  IPR024072 Dihydrofolate reductase-like domain superfamily [G3DSA:3.40.430.10] (1-151)
  IPR024072 Dihydrofolate reductase-like dom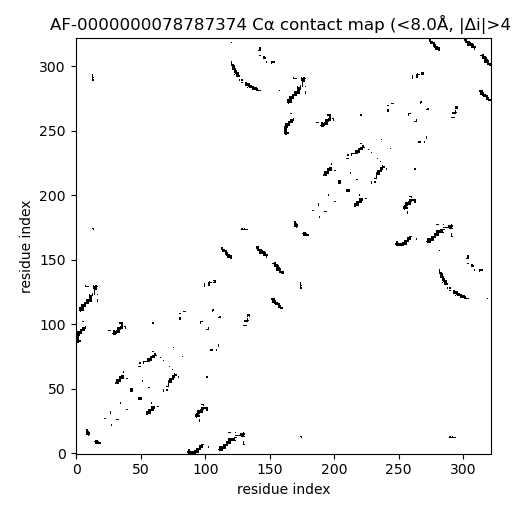ain superfamily [SSF53597] (3-152)

Sequence (322 aa):
MKQISLHVYQSIDGCPAPSDKHFDAAVDASSCVLIDEETYLRIYMNHLGWPITAKETLVVTNGGIDLTENERVKFIQGDAVTELRQMKEDGDGMVVAYGEEIGALLLDNGLADEITVTTVPVLIGGGEKALECGLNDGRAWIVRSNKVLVDGKMRTVYGKVMKQISLHVYQSIDGCPAPSDKHFDAAVDASSCVLIDEETYLRIYMNHLGWPITAKETLVVTNGGIDLTENERVKFIQGDAVTELRQMKEDGDGMVVAYGEEIGALLLDNGLADEITVTTVPVLIGGGEKALECGLNDGRAWIVRSNKVLVDGKMRTVYGKV

Solvent-accessible surface area (backbone atoms only — not comparable to full-atom values): 17015 Å² total; per-residue (Å²): 95,31,38,30,34,37,48,40,37,16,20,71,51,29,21,66,37,84,64,72,88,55,77,50,76,56,58,74,71,28,60,30,39,37,30,20,50,68,51,49,52,49,50,28,62,76,62,75,37,79,84,72,73,91,39,42,31,39,30,45,33,92,73,70,86,78,87,54,78,91,44,56,62,45,74,40,67,72,66,50,68,62,54,50,53,49,50,24,67,75,31,70,54,39,30,37,30,37,42,58,69,42,45,23,55,29,56,59,66,69,58,52,48,27,41,35,41,34,30,42,46,31,40,57,42,59,80,59,62,35,42,43,32,76,36,56,66,79,45,57,41,37,71,74,48,72,48,71,44,96,88,49,30,40,37,37,33,31,27,67,110,96,30,38,30,33,35,49,40,37,16,20,71,51,29,22,65,37,84,63,72,89,54,78,50,76,56,56,75,71,28,58,29,38,38,30,20,49,69,52,48,52,50,50,28,62,76,61,76,38,80,84,72,69,91,40,41,34,39,30,44,34,92,74,70,86,78,87,53,78,91,44,53,61,45,73,40,67,74,65,50,67,63,53,50,50,49,50,24,67,75,32,72,54,39,29,36,30,37,40,58,69,42,44,24,55,28,56,57,64,67,57,50,48,25,41,34,40,34,31,41,45,31,41,58,41,58,82,60,62,35,43,43,32,76,35,56,64,82,43,57,40,37,70,73,47,71,48,72,44,95,87,51,30,40,36,36,33,32,29,67,108

Organism: NCBI:txid997887